Protein AF-0000000083946082 (afdb_homodimer)

Nearest PDB structures (foldseek):
  8i21-assembly1_A  TM=4.839E-01  e=3.771E+00  Saccharomyces cerevisiae S288C
  8ts7-assembly1_B  TM=2.562E-01  e=1.781E+00  Homo sapiens
  8i4v-assembly1_B  TM=2.650E-01  e=7.535E+00  Saccharomyces cerevisiae S288C
  8i21-assembly1_A  TM=4.880E-01  e=6.441E+00  Saccharomyces cerevisiae S288C
  8i4v-assembly1_B  TM=2.650E-01  e=5.421E+00  Saccharomyces cerevisiae S288C

Organism: NCBI:txid28139

Solvent-accessible surface area (backbone atoms only — not comparable to full-atom values): 18032 Å² total; per-residue (Å²): 142,77,83,80,74,70,71,76,65,64,68,68,63,64,69,67,65,68,72,66,70,74,72,64,76,69,68,71,59,78,70,74,53,82,57,54,87,63,47,60,54,50,49,52,49,53,50,46,53,56,50,50,49,68,70,55,64,62,49,75,73,44,44,68,61,42,50,65,54,48,53,52,49,51,50,54,52,48,53,51,48,50,53,47,51,53,54,46,49,41,23,72,70,56,67,28,46,73,64,51,56,54,49,54,53,48,47,52,51,50,50,48,48,52,51,54,56,46,50,59,55,36,49,74,69,32,60,50,27,53,35,51,32,48,59,53,49,51,52,50,49,52,53,49,51,51,31,50,55,60,71,66,49,81,77,125,137,82,76,74,74,70,68,73,68,64,65,68,63,64,67,68,65,66,74,66,71,70,73,66,75,70,68,70,56,79,71,74,54,81,58,55,90,62,48,60,55,52,50,52,48,53,51,46,54,54,50,49,48,66,73,55,63,62,50,76,74,44,44,69,62,42,50,64,54,47,52,52,49,50,51,54,52,48,55,52,48,52,52,46,51,53,55,46,50,42,24,73,70,55,70,29,45,74,64,51,57,54,46,56,52,47,47,52,49,50,52,49,49,54,51,56,57,45,51,59,57,36,50,74,70,32,60,49,27,52,35,51,32,49,60,51,48,51,52,50,48,53,52,48,51,51,33,50,56,59,70,65,48,82,79,125

Foldseek 3Di:
DPDPPPPPVPPVPPPPPPPPPPVVVCPVPVPPPPPPPPPVVVVLVVLLVVLLCVQQVDDPQLVVLPPVLVVVLVVLVVVLVVLVVVLVVCVVVVNDDPVSVVSVVVSVVSVVVSLVVSLVVLVVRDPNVSSVSSVVSVVVSVVVVVVVSVVPPDPD/DPPPPPPPVVPVPPPVPPPPPPVVVCPVDVPPPPPPPPVVVVVLVVVLVVLLCVQQVDDPQLVVLPPVLVVVLVVLVVVLVVLVVVLVVCVVVVNDDPVSVVSVVVSVVSVVVSLVVSLVVLVVRDPNVSSVSSVVSVVVSVVVVVVVSVVPPDPD

Secondary structure (DSSP, 8-state):
--TTSSGGGSSTTGGGGG---------------SS-HHHHHHHHHHHHHHHHHHHH---HHHHHHHHHHHHHHHHHHHHHHHHHHHHHHHHHTT---HHHHHHHHHHHHHHHHHHHHHHHHHHTTS-HHHHHHHHHHHHHHHHHHHHHHHHSS---/--GGGGSTTTTGGGGGGS---------------SS-HHHHHHHHHHHHHHHHHHHH---HHHHHHHHHHHHHHHHHHHHHHHHHHHHHHHHHTT---HHHHHHHHHHHHHHHHHHHHHHHHHHHHS-HHHHHHHHHHHHHHHHHHHHHHHHSS---

Radius of gyration: 25.65 Å; Cα contacts (8 Å, |Δi|>4): 164; chains: 2; bounding box: 45×106×78 Å

pLDDT: mean 77.52, std 27.66, range [23.77, 98.88]

Structure (mmCIF, N/CA/C/O backbone):
data_AF-0000000083946082-model_v1
#
loop_
_entity.id
_entity.type
_entity.pdbx_description
1 polymer 'P pilus assembly/Cpx signaling pathway, periplasmic inhibitor/zinc-resistance associated protein'
#
loop_
_atom_site.group_PDB
_atom_site.id
_atom_site.type_symbol
_atom_site.label_atom_id
_atom_site.label_alt_id
_atom_site.label_comp_id
_atom_site.label_asym_id
_atom_site.label_entity_id
_atom_site.label_seq_id
_atom_site.pdbx_PDB_ins_code
_atom_site.Cartn_x
_atom_site.Cartn_y
_atom_site.Cartn_z
_atom_site.occupancy
_atom_site.B_iso_or_equiv
_atom_site.auth_seq_id
_atom_site.auth_comp_id
_atom_site.auth_asym_id
_atom_site.auth_atom_id
_atom_site.pdbx_PDB_model_num
ATOM 1 N N . MET A 1 1 ? 2.234 -37.438 -59 1 23.77 1 MET A N 1
ATOM 2 C CA . MET A 1 1 ? 1.541 -37.5 -57.719 1 23.77 1 MET A CA 1
ATOM 3 C C . MET A 1 1 ? 2.135 -36.5 -56.719 1 23.77 1 MET A C 1
ATOM 5 O O . MET A 1 1 ? 1.451 -36.031 -55.812 1 23.77 1 MET A O 1
ATOM 9 N N . LYS A 1 2 ? 3.717 -36.562 -56.625 1 27.44 2 LYS A N 1
ATOM 10 C CA . LYS A 1 2 ? 4.559 -36.219 -55.469 1 27.44 2 LYS A CA 1
ATOM 11 C C . LYS A 1 2 ? 4.742 -34.719 -55.375 1 27.44 2 LYS A C 1
ATOM 13 O O . LYS A 1 2 ? 5.203 -34.188 -54.344 1 27.44 2 LYS A O 1
ATOM 18 N N . ARG A 1 3 ? 5.027 -34 -56.406 1 31.72 3 ARG A N 1
ATOM 19 C CA . ARG A 1 3 ? 5.945 -32.844 -56.406 1 31.72 3 ARG A CA 1
ATOM 20 C C . ARG A 1 3 ? 5.254 -31.594 -55.938 1 31.72 3 ARG A C 1
ATOM 22 O O . ARG A 1 3 ? 5.816 -30.5 -56.031 1 31.72 3 ARG A O 1
ATOM 29 N N . HIS A 1 4 ? 3.893 -31.516 -55.781 1 30.84 4 HIS A N 1
ATOM 30 C CA . HIS A 1 4 ? 3.088 -30.328 -55.531 1 30.84 4 HIS A CA 1
ATOM 31 C C . HIS A 1 4 ? 3.295 -29.781 -54.125 1 30.84 4 HIS A C 1
ATOM 33 O O . HIS A 1 4 ? 2.787 -28.703 -53.812 1 30.84 4 HIS A O 1
ATOM 39 N N . ILE A 1 5 ? 3.527 -30.656 -53.094 1 34.06 5 ILE A N 1
ATOM 40 C CA . ILE A 1 5 ? 3.191 -30.344 -51.719 1 34.06 5 ILE A CA 1
ATOM 41 C C . ILE A 1 5 ? 4.301 -29.484 -51.094 1 34.06 5 ILE A C 1
ATOM 43 O O . ILE A 1 5 ? 4.238 -29.141 -49.938 1 34.06 5 ILE A O 1
ATOM 47 N N . ARG A 1 6 ? 5.625 -29.391 -51.688 1 30.53 6 ARG A N 1
ATOM 48 C CA . ARG A 1 6 ? 6.797 -28.922 -50.969 1 30.53 6 ARG A CA 1
ATOM 49 C C . ARG A 1 6 ? 6.723 -27.406 -50.719 1 30.53 6 ARG A C 1
ATOM 51 O O . ARG A 1 6 ? 7.473 -26.875 -49.906 1 30.53 6 ARG A O 1
ATOM 58 N N . ARG A 1 7 ? 6.215 -26.609 -51.781 1 30.66 7 ARG A N 1
ATOM 59 C CA . ARG A 1 7 ? 6.609 -25.219 -51.812 1 30.66 7 ARG A CA 1
ATOM 60 C C . ARG A 1 7 ? 5.969 -24.422 -50.688 1 30.66 7 ARG A C 1
ATOM 62 O O . ARG A 1 7 ? 6.48 -23.375 -50.281 1 30.66 7 ARG A O 1
ATOM 69 N N . SER A 1 8 ? 4.664 -24.672 -50.281 1 32.56 8 SER A N 1
ATOM 70 C CA . SER A 1 8 ? 3.898 -23.719 -49.5 1 32.56 8 SER A CA 1
ATOM 71 C C . SER A 1 8 ? 4.375 -23.703 -48.031 1 32.56 8 SER A C 1
ATOM 73 O O . SER A 1 8 ? 3.852 -22.953 -47.219 1 32.56 8 SER A O 1
ATOM 75 N N . LEU A 1 9 ? 5.148 -24.797 -47.625 1 30.89 9 LEU A N 1
ATOM 76 C CA . LEU A 1 9 ? 5.422 -24.875 -46.188 1 30.89 9 LEU A CA 1
ATOM 77 C C . LEU A 1 9 ? 6.469 -23.859 -45.781 1 30.89 9 LEU A C 1
ATOM 79 O O . LEU A 1 9 ? 6.691 -23.641 -44.562 1 30.89 9 LEU A O 1
ATOM 83 N N . ARG A 1 10 ? 7.359 -23.344 -46.75 1 30.67 10 ARG A N 1
ATOM 84 C CA . ARG A 1 10 ? 8.5 -22.531 -46.375 1 30.67 10 ARG A CA 1
ATOM 85 C C . ARG A 1 10 ? 8.047 -21.188 -45.781 1 30.67 10 ARG A C 1
ATOM 87 O O . ARG A 1 10 ? 8.82 -20.5 -45.125 1 30.67 10 ARG A O 1
ATOM 94 N N . ILE A 1 11 ? 6.949 -20.625 -46.312 1 32.88 11 ILE A N 1
ATOM 95 C CA . ILE A 1 11 ? 6.684 -19.203 -46.062 1 32.88 11 ILE A CA 1
ATOM 96 C C . ILE A 1 11 ? 6.293 -19.031 -44.594 1 32.88 11 ILE A C 1
ATOM 98 O O . ILE A 1 11 ? 6.441 -17.938 -44.031 1 32.88 11 ILE A O 1
ATOM 102 N N . ILE A 1 12 ? 5.598 -20.047 -44 1 33.59 12 ILE A N 1
ATOM 103 C CA . ILE A 1 12 ? 4.977 -19.703 -42.719 1 33.59 12 ILE A CA 1
ATOM 104 C C . ILE A 1 12 ? 6.047 -19.594 -41.625 1 33.59 12 ILE A C 1
ATOM 106 O O . ILE A 1 12 ? 5.797 -19.031 -40.562 1 33.59 12 ILE A O 1
ATOM 110 N N . LEU A 1 13 ? 7.184 -20.188 -41.906 1 33.12 13 LEU A N 1
ATOM 111 C CA . LEU A 1 13 ? 8.055 -20.281 -40.719 1 33.12 13 LEU A CA 1
ATOM 112 C C . LEU A 1 13 ? 8.641 -18.906 -40.406 1 33.12 13 LEU A C 1
ATOM 114 O O . LEU A 1 13 ? 9.109 -18.688 -39.281 1 33.12 13 LEU A O 1
ATOM 118 N N . PHE A 1 14 ? 8.82 -18.062 -41.406 1 33 14 PHE A N 1
ATOM 119 C CA . PHE A 1 14 ? 9.703 -16.938 -41.125 1 33 14 PHE A CA 1
ATOM 120 C C . PHE A 1 14 ? 9.078 -16.031 -40.062 1 33 14 PHE A C 1
ATOM 122 O O . PHE A 1 14 ? 9.789 -15.266 -39.406 1 33 14 PHE A O 1
ATOM 129 N N . ALA A 1 15 ? 7.75 -15.898 -40.156 1 31.73 15 ALA A N 1
ATOM 130 C CA . ALA A 1 15 ? 7.27 -14.695 -39.469 1 31.73 15 ALA A CA 1
ATOM 131 C C . ALA A 1 15 ? 7.398 -14.836 -37.938 1 31.73 15 ALA A C 1
ATOM 133 O O . ALA A 1 15 ? 7.109 -13.891 -37.219 1 31.73 15 ALA A O 1
ATOM 134 N N . ALA A 1 16 ? 7.535 -16.016 -37.531 1 32.38 16 ALA A N 1
ATOM 135 C CA . ALA A 1 16 ? 7.336 -16.094 -36.062 1 32.38 16 ALA A CA 1
ATOM 136 C C . ALA A 1 16 ? 8.5 -15.445 -35.344 1 32.38 16 ALA A C 1
ATOM 138 O O . ALA A 1 16 ? 8.516 -15.422 -34.094 1 32.38 16 ALA A O 1
ATOM 139 N N . GLY A 1 17 ? 9.578 -15.266 -36 1 31.61 17 GLY A N 1
ATOM 140 C CA . GLY A 1 17 ? 10.727 -14.922 -35.188 1 31.61 17 GLY A CA 1
ATOM 141 C C . GLY A 1 17 ? 10.547 -13.633 -34.438 1 31.61 17 GLY A C 1
ATOM 142 O O . GLY A 1 17 ? 11.234 -13.398 -33.438 1 31.61 17 GLY A O 1
ATOM 143 N N . LEU A 1 18 ? 9.891 -12.672 -35.031 1 32.78 18 LEU A N 1
ATOM 144 C CA . LEU A 1 18 ? 10.258 -11.344 -34.562 1 32.78 18 LEU A CA 1
ATOM 145 C C . LEU A 1 18 ? 9.734 -11.102 -33.156 1 32.78 18 LEU A C 1
ATOM 147 O O . LEU A 1 18 ? 10.047 -10.086 -32.531 1 32.78 18 LEU A O 1
ATOM 151 N N . LEU A 1 19 ? 8.633 -11.688 -32.844 1 31.22 19 LEU A N 1
ATOM 152 C CA . LEU A 1 19 ? 7.992 -10.961 -31.75 1 31.22 19 LEU A CA 1
ATOM 153 C C . LEU A 1 19 ? 8.703 -11.242 -30.422 1 31.22 19 LEU A C 1
ATOM 155 O O . LEU A 1 19 ? 8.156 -11.93 -29.562 1 31.22 19 LEU A O 1
ATOM 159 N N . SER A 1 20 ? 9.852 -11.781 -30.438 1 30.98 20 SER A N 1
ATOM 160 C CA . SER A 1 20 ? 10.328 -11.914 -29.062 1 30.98 20 SER A CA 1
ATOM 161 C C . SER A 1 20 ? 10.422 -10.555 -28.375 1 30.98 20 SER A C 1
ATOM 163 O O . SER A 1 20 ? 11.422 -9.852 -28.516 1 30.98 20 SER A O 1
ATOM 165 N N . ILE A 1 21 ? 9.383 -9.742 -28.438 1 31.62 21 ILE A N 1
ATOM 166 C CA . ILE A 1 21 ? 9.461 -8.578 -27.562 1 31.62 21 ILE A CA 1
ATOM 167 C C . ILE A 1 21 ? 9.812 -9.016 -26.141 1 31.62 21 ILE A C 1
ATOM 169 O O . ILE A 1 21 ? 9.078 -9.789 -25.531 1 31.62 21 ILE A O 1
ATOM 173 N N . SER A 1 22 ? 11.148 -9.172 -25.891 1 28 22 SER A N 1
ATOM 174 C CA . SER A 1 22 ? 11.703 -9.211 -24.531 1 28 22 SER A CA 1
ATOM 175 C C . SER A 1 22 ? 10.977 -8.234 -23.609 1 28 22 SER A C 1
ATOM 177 O O . SER A 1 22 ? 11.078 -7.02 -23.797 1 28 22 SER A O 1
ATOM 179 N N . LEU A 1 23 ? 9.742 -8.508 -23.328 1 29.56 23 LEU A N 1
ATOM 180 C CA . LEU A 1 23 ? 9.211 -7.859 -22.141 1 29.56 23 LEU A CA 1
ATOM 181 C C . LEU A 1 23 ? 10.25 -7.832 -21.031 1 29.56 23 LEU A C 1
ATOM 183 O O . LEU A 1 23 ? 10.422 -8.82 -20.312 1 29.56 23 LEU A O 1
ATOM 187 N N . THR A 1 24 ? 11.555 -7.598 -21.391 1 29.17 24 THR A N 1
ATOM 188 C CA . THR A 1 24 ? 12.391 -7.266 -20.234 1 29.17 24 THR A CA 1
ATOM 189 C C . THR A 1 24 ? 11.641 -6.355 -19.266 1 29.17 24 THR A C 1
ATOM 191 O O . THR A 1 24 ? 11.016 -5.379 -19.688 1 29.17 24 THR A O 1
ATOM 194 N N . GLY A 1 25 ? 11.008 -6.961 -18.344 1 29.3 25 GLY A N 1
ATOM 195 C CA . GLY A 1 25 ? 10.453 -6.371 -17.141 1 29.3 25 GLY A CA 1
ATOM 196 C C . GLY A 1 25 ? 11.227 -5.156 -16.656 1 29.3 25 GLY A C 1
ATOM 197 O O . GLY A 1 25 ? 12.336 -5.289 -16.141 1 29.3 25 GLY A O 1
ATOM 198 N N . ALA A 1 26 ? 11.25 -4.066 -17.453 1 30.28 26 ALA A N 1
ATOM 199 C CA . ALA A 1 26 ? 11.688 -2.793 -16.875 1 30.28 26 ALA A CA 1
ATOM 200 C C . ALA A 1 26 ? 11.062 -2.572 -15.5 1 30.28 26 ALA A C 1
ATOM 202 O O . ALA A 1 26 ? 9.883 -2.232 -15.391 1 30.28 26 ALA A O 1
ATOM 203 N N . PHE A 1 27 ? 11.094 -3.482 -14.656 1 30.97 27 PHE A N 1
ATOM 204 C CA . PHE A 1 27 ? 11 -2.92 -13.32 1 30.97 27 PHE A CA 1
ATOM 205 C C . PHE A 1 27 ? 11.766 -1.603 -13.227 1 30.97 27 PHE A C 1
ATOM 207 O O . PHE A 1 27 ? 12.984 -1.576 -13.367 1 30.97 27 PHE A O 1
ATOM 214 N N . ALA A 1 28 ? 11.273 -0.636 -13.812 1 32.34 28 ALA A N 1
ATOM 215 C CA . ALA A 1 28 ? 11.852 0.699 -13.695 1 32.34 28 ALA A CA 1
ATOM 216 C C . ALA A 1 28 ? 12.453 0.912 -12.305 1 32.34 28 ALA A C 1
ATOM 218 O O . ALA A 1 28 ? 11.727 1.004 -11.312 1 32.34 28 ALA A O 1
ATOM 219 N N . SER A 1 29 ? 13.539 0.294 -11.953 1 31.19 29 SER A N 1
ATOM 220 C CA . SER A 1 29 ? 14.336 0.893 -10.883 1 31.19 29 SER A CA 1
ATOM 221 C C . SER A 1 29 ? 14.258 2.416 -10.922 1 31.19 29 SER A C 1
ATOM 223 O O . SER A 1 29 ? 14.086 3.004 -11.992 1 31.19 29 SER A O 1
ATOM 225 N N . VAL A 1 30 ? 13.672 3.041 -10.023 1 31.45 30 VAL A N 1
ATOM 226 C CA . VAL A 1 30 ? 13.992 4.461 -9.93 1 31.45 30 VAL A CA 1
ATOM 227 C C . VAL A 1 30 ? 15.352 4.723 -10.578 1 31.45 30 VAL A C 1
ATOM 229 O O . VAL A 1 30 ? 16.375 4.164 -10.164 1 31.45 30 VAL A O 1
ATOM 232 N N . PRO A 1 31 ? 15.312 4.785 -11.906 1 31.91 31 PRO A N 1
ATOM 233 C CA . PRO A 1 31 ? 16.641 5.094 -12.43 1 31.91 31 PRO A CA 1
ATOM 234 C C . PRO A 1 31 ? 17.438 6.02 -11.508 1 31.91 31 PRO A C 1
ATOM 236 O O . PRO A 1 31 ? 16.891 6.992 -10.984 1 31.91 31 PRO A O 1
ATOM 239 N N . ASP A 1 32 ? 18.359 5.5 -10.773 1 32.38 32 ASP A N 1
ATOM 240 C CA . ASP A 1 32 ? 19.422 6.395 -10.312 1 32.38 32 ASP A CA 1
ATOM 241 C C . ASP A 1 32 ? 19.969 7.242 -11.469 1 32.38 32 ASP A C 1
ATOM 243 O O . ASP A 1 32 ? 20.75 6.766 -12.281 1 32.38 32 ASP A O 1
ATOM 247 N N . GLY A 1 33 ? 19.109 7.82 -12.305 1 33.81 33 GLY A N 1
ATOM 248 C CA . GLY A 1 33 ? 19.844 8.719 -13.18 1 33.81 33 GLY A CA 1
ATOM 249 C C . GLY A 1 33 ? 21.141 9.219 -12.57 1 33.81 33 GLY A C 1
ATOM 250 O O . GLY A 1 33 ? 21.328 9.148 -11.352 1 33.81 33 GLY A O 1
ATOM 251 N N . PRO A 1 34 ? 22.203 9.266 -13.391 1 34.44 34 PRO A N 1
ATOM 252 C CA . PRO A 1 34 ? 23.516 9.703 -12.914 1 34.44 34 PRO A CA 1
ATOM 253 C C . PRO A 1 34 ? 23.438 10.922 -12 1 34.44 34 PRO A C 1
ATOM 255 O O . PRO A 1 34 ? 24.438 11.617 -11.805 1 34.44 34 PRO A O 1
ATOM 258 N N . GLU A 1 35 ? 22.203 11.586 -11.883 1 39.03 35 GLU A N 1
ATOM 259 C CA . GLU A 1 35 ? 22.562 12.641 -10.945 1 39.03 35 GLU A CA 1
ATOM 260 C C . GLU A 1 35 ? 23.188 12.062 -9.672 1 39.03 35 GLU A C 1
ATOM 262 O O . GLU A 1 35 ? 22.859 10.938 -9.281 1 39.03 35 GLU A O 1
ATOM 267 N N . GLY A 1 36 ? 24.312 12.367 -9.195 1 38.25 36 GLY A N 1
ATOM 268 C CA . GLY A 1 36 ? 25.016 11.875 -8.023 1 38.25 36 GLY A CA 1
ATOM 269 C C . GLY A 1 36 ? 24.094 11.336 -6.949 1 38.25 36 GLY A C 1
ATOM 270 O O . GLY A 1 36 ? 22.891 11.602 -6.969 1 38.25 36 GLY A O 1
ATOM 271 N N . PRO A 1 37 ? 24.391 10.195 -6.301 1 45.94 37 PRO A N 1
ATOM 272 C CA . PRO A 1 37 ? 23.656 9.57 -5.207 1 45.94 37 PRO A CA 1
ATOM 273 C C . PRO A 1 37 ? 22.812 10.57 -4.414 1 45.94 37 PRO A C 1
ATOM 275 O O . PRO A 1 37 ? 21.75 10.227 -3.902 1 45.94 37 PRO A O 1
ATOM 278 N N . HIS A 1 38 ? 23.359 11.82 -4.246 1 50.47 38 HIS A N 1
ATOM 279 C CA . HIS A 1 38 ? 22.844 12.914 -3.434 1 50.47 38 HIS A CA 1
ATOM 280 C C . HIS A 1 38 ? 21.719 13.648 -4.141 1 50.47 38 HIS A C 1
ATOM 282 O O . HIS A 1 38 ? 20.812 14.188 -3.49 1 50.47 38 HIS A O 1
ATOM 288 N N . GLY A 1 39 ? 21.609 13.578 -5.449 1 54.28 39 GLY A N 1
ATOM 289 C CA . GLY A 1 39 ? 20.734 14.453 -6.195 1 54.28 39 GLY A CA 1
ATOM 290 C C . GLY A 1 39 ? 19.281 14.008 -6.164 1 54.28 39 GLY A C 1
ATOM 291 O O . GLY A 1 39 ? 18.391 14.797 -5.852 1 54.28 39 GLY A O 1
ATOM 292 N N . HIS A 1 40 ? 19.031 12.711 -6.27 1 65.25 40 HIS A N 1
ATOM 293 C CA . HIS A 1 40 ? 17.672 12.188 -6.297 1 65.25 40 HIS A CA 1
ATOM 294 C C . HIS A 1 40 ? 17.031 12.234 -4.91 1 65.25 40 HIS A C 1
ATOM 296 O O . HIS A 1 40 ? 15.852 12.578 -4.773 1 65.25 40 HIS A O 1
ATOM 302 N N . GLY A 1 41 ? 17.906 12.016 -3.977 1 72.69 41 GLY A N 1
ATOM 303 C CA . GLY A 1 41 ? 17.422 12.086 -2.605 1 72.69 41 GLY A CA 1
ATOM 304 C C . GLY A 1 41 ? 17.031 13.484 -2.174 1 72.69 41 GLY A C 1
ATOM 305 O O . GLY A 1 41 ? 16 13.672 -1.518 1 72.69 41 GLY A O 1
ATOM 306 N N . ASP A 1 42 ? 17.891 14.398 -2.623 1 76.06 42 ASP A N 1
ATOM 307 C CA . ASP A 1 42 ? 17.594 15.789 -2.285 1 76.06 42 ASP A CA 1
ATOM 308 C C . ASP A 1 42 ? 16.328 16.281 -2.977 1 76.06 42 ASP A C 1
ATOM 310 O O . ASP A 1 42 ? 15.539 17.031 -2.391 1 76.06 42 ASP A O 1
ATOM 314 N N . GLU A 1 43 ? 16.125 15.805 -4.184 1 84.06 43 GLU A N 1
ATOM 315 C CA . GLU A 1 43 ? 14.914 16.188 -4.918 1 84.06 43 GLU A CA 1
ATOM 316 C C . GLU A 1 43 ? 13.664 15.617 -4.254 1 84.06 43 GLU A C 1
ATOM 318 O O . GLU A 1 43 ? 12.664 16.328 -4.094 1 84.06 43 GLU A O 1
ATOM 323 N N . ILE A 1 44 ? 13.703 14.359 -3.857 1 87.62 44 ILE A N 1
ATOM 324 C CA . ILE A 1 44 ? 12.562 13.719 -3.207 1 87.62 44 ILE A CA 1
ATOM 325 C C . ILE A 1 44 ? 12.242 14.438 -1.899 1 87.62 44 ILE A C 1
ATOM 327 O O . ILE A 1 44 ? 11.078 14.672 -1.58 1 87.62 44 ILE A O 1
ATOM 331 N N . ARG A 1 45 ? 13.312 14.82 -1.239 1 86.25 45 ARG A N 1
ATOM 332 C CA . ARG A 1 45 ? 13.117 15.523 0.025 1 86.25 45 ARG A CA 1
ATOM 333 C C . ARG A 1 45 ? 12.43 16.859 -0.197 1 86.25 45 ARG A C 1
ATOM 335 O O . ARG A 1 45 ? 11.523 17.234 0.554 1 86.25 45 ARG A O 1
ATOM 342 N N . ASN A 1 46 ? 12.898 17.625 -1.173 1 89.12 46 ASN A N 1
ATOM 343 C CA . ASN A 1 46 ? 12.281 18.906 -1.477 1 89.12 46 ASN A CA 1
ATOM 344 C C . ASN A 1 46 ? 10.82 18.75 -1.888 1 89.12 46 ASN A C 1
ATOM 346 O O . ASN A 1 46 ? 9.969 19.547 -1.483 1 89.12 46 ASN A O 1
ATOM 350 N N . MET A 1 47 ? 10.492 17.766 -2.688 1 90.5 47 MET A N 1
ATOM 351 C CA . MET A 1 47 ? 9.117 17.484 -3.088 1 90.5 47 MET A CA 1
ATOM 352 C C . MET A 1 47 ? 8.258 17.141 -1.875 1 90.5 47 MET A C 1
ATOM 354 O O . MET A 1 47 ? 7.109 17.578 -1.781 1 90.5 47 MET A O 1
ATOM 358 N N . LYS A 1 48 ? 8.906 16.375 -1.035 1 90.62 48 LYS A N 1
ATOM 359 C CA . LYS A 1 48 ? 8.195 15.969 0.177 1 90.62 48 LYS A CA 1
ATOM 360 C C . LYS A 1 48 ? 7.801 17.188 1.015 1 90.62 48 LYS A C 1
ATOM 362 O O . LYS A 1 48 ? 6.648 17.297 1.436 1 90.62 48 LYS A O 1
ATOM 367 N N . ILE A 1 49 ? 8.766 18.125 1.273 1 88 49 ILE A N 1
ATOM 368 C CA . ILE A 1 49 ? 8.523 19.312 2.072 1 88 49 ILE A CA 1
ATOM 369 C C . ILE A 1 49 ? 7.395 20.125 1.447 1 88 49 ILE A C 1
ATOM 371 O O . ILE A 1 49 ? 6.473 20.562 2.143 1 88 49 ILE A O 1
ATOM 375 N N . ALA A 1 50 ? 7.473 20.359 0.171 1 89.38 50 ALA A N 1
ATOM 376 C CA . ALA A 1 50 ? 6.43 21.109 -0.531 1 89.38 50 ALA A CA 1
ATOM 377 C C . ALA A 1 50 ? 5.078 20.422 -0.401 1 89.38 50 ALA A C 1
ATOM 379 O O . ALA A 1 50 ? 4.062 21.062 -0.132 1 89.38 50 ALA A O 1
ATOM 380 N N . PHE A 1 51 ? 5.105 19.125 -0.561 1 91.12 51 PHE A N 1
ATOM 381 C CA . PHE A 1 51 ? 3.887 18.328 -0.536 1 91.12 51 PHE A CA 1
ATOM 382 C C . PHE A 1 51 ? 3.213 18.406 0.828 1 91.12 51 PHE A C 1
ATOM 384 O O . PHE A 1 51 ? 2.016 18.688 0.918 1 91.12 51 PHE A O 1
ATOM 391 N N . PHE A 1 52 ? 3.949 18.25 1.889 1 92.19 52 PHE A N 1
ATOM 392 C CA . PHE A 1 52 ? 3.381 18.203 3.23 1 92.19 52 PHE A CA 1
ATOM 393 C C . PHE A 1 52 ? 3.035 19.609 3.721 1 92.19 52 PHE A C 1
ATOM 395 O O . PHE A 1 52 ? 2.068 19.781 4.461 1 92.19 52 PHE A O 1
ATOM 402 N N . THR A 1 53 ? 3.822 20.594 3.336 1 88.88 53 THR A N 1
ATOM 403 C CA . THR A 1 53 ? 3.486 21.984 3.654 1 88.88 53 THR A CA 1
ATOM 404 C C . THR A 1 53 ? 2.131 22.359 3.064 1 88.88 53 THR A C 1
ATOM 406 O O . THR A 1 53 ? 1.295 22.953 3.744 1 88.88 53 THR A O 1
ATOM 409 N N . ASP A 1 54 ? 1.912 21.906 1.874 1 90.44 54 ASP A N 1
ATOM 410 C CA . ASP A 1 54 ? 0.646 22.203 1.207 1 90.44 54 ASP A CA 1
ATOM 411 C C . ASP A 1 54 ? -0.498 21.406 1.836 1 90.44 54 ASP A C 1
ATOM 413 O O . ASP A 1 54 ? -1.593 21.938 2.033 1 90.44 54 ASP A O 1
ATOM 417 N N . ALA A 1 55 ? -0.215 20.219 2.176 1 92.38 55 ALA A N 1
ATOM 418 C CA . ALA A 1 55 ? -1.269 19.312 2.619 1 92.38 55 ALA A CA 1
ATOM 419 C C . ALA A 1 55 ? -1.695 19.625 4.051 1 92.38 55 ALA A C 1
ATOM 421 O O . ALA A 1 55 ? -2.871 19.5 4.398 1 92.38 55 ALA A O 1
ATOM 422 N N . LEU A 1 56 ? -0.8 20.031 4.867 1 94.75 56 LEU A N 1
ATOM 423 C CA . LEU A 1 56 ? -1.082 20.094 6.297 1 94.75 56 LEU A CA 1
ATOM 424 C C . LEU A 1 56 ? -1.342 21.531 6.738 1 94.75 56 LEU A C 1
ATOM 426 O O . LEU A 1 56 ? -1.955 21.766 7.785 1 94.75 56 LEU A O 1
ATOM 430 N N . GLN A 1 57 ? -0.852 22.5 5.949 1 92.25 57 GLN A N 1
ATOM 431 C CA . GLN A 1 57 ? -1.019 23.906 6.297 1 92.25 57 GLN A CA 1
ATOM 432 C C . GLN A 1 57 ? -0.601 24.156 7.742 1 92.25 57 GLN A C 1
ATOM 434 O O . GLN A 1 57 ? -1.378 24.703 8.531 1 92.25 57 GLN A O 1
ATOM 439 N N . LEU A 1 58 ? 0.583 23.859 8.039 1 93.38 58 LEU A N 1
ATOM 440 C CA . LEU A 1 58 ? 1.115 24 9.391 1 93.38 58 LEU A CA 1
ATOM 441 C C . LEU A 1 58 ? 1.473 25.453 9.688 1 93.38 58 LEU A C 1
ATOM 443 O O . LEU A 1 58 ? 1.956 26.172 8.812 1 93.38 58 LEU A O 1
ATOM 447 N N . THR A 1 59 ? 1.219 25.828 10.953 1 92.19 59 THR A N 1
ATOM 448 C CA . THR A 1 59 ? 1.766 27.109 11.414 1 92.19 59 THR A CA 1
ATOM 449 C C . THR A 1 59 ? 3.279 27.016 11.586 1 92.19 59 THR A C 1
ATOM 451 O O . THR A 1 59 ? 3.836 25.906 11.648 1 92.19 59 THR A O 1
ATOM 454 N N . PRO A 1 60 ? 3.951 28.141 11.594 1 92.38 60 PRO A N 1
ATOM 455 C CA . PRO A 1 60 ? 5.395 28.109 11.836 1 92.38 60 PRO A CA 1
ATOM 456 C C . PRO A 1 60 ? 5.766 27.344 13.102 1 92.38 60 PRO A C 1
ATOM 458 O O . PRO A 1 60 ? 6.746 26.594 13.109 1 92.38 60 PRO A O 1
ATOM 461 N N . GLU A 1 61 ? 4.98 27.516 14.172 1 94.19 61 GLU A N 1
ATOM 462 C CA . GLU A 1 61 ? 5.234 26.812 15.43 1 94.19 61 GLU A CA 1
ATOM 463 C C . GLU A 1 61 ? 5.055 25.312 15.266 1 94.19 61 GLU A C 1
ATOM 465 O O . GLU A 1 61 ? 5.855 24.531 15.781 1 94.19 61 GLU A O 1
ATOM 470 N N . GLN A 1 62 ? 3.994 24.891 14.602 1 93.81 62 GLN A N 1
ATOM 471 C CA . GLN A 1 62 ? 3.74 23.484 14.32 1 93.81 62 GLN A CA 1
ATOM 472 C C . GLN A 1 62 ? 4.844 22.891 13.445 1 93.81 62 GLN A C 1
ATOM 474 O O . GLN A 1 62 ? 5.293 21.766 13.688 1 93.81 62 GLN A O 1
ATOM 479 N N . SER A 1 63 ? 5.305 23.625 12.461 1 92.88 63 SER A N 1
ATOM 480 C CA . SER A 1 63 ? 6.316 23.156 11.516 1 92.88 63 SER A CA 1
ATOM 481 C C . SER A 1 63 ? 7.621 22.812 12.227 1 92.88 63 SER A C 1
ATOM 483 O O . SER A 1 63 ? 8.266 21.812 11.898 1 92.88 63 SER A O 1
ATOM 485 N N . GLU A 1 64 ? 7.988 23.609 13.094 1 94.62 64 GLU A N 1
ATOM 486 C CA . GLU A 1 64 ? 9.234 23.406 13.82 1 94.62 64 GLU A CA 1
ATOM 487 C C . GLU A 1 64 ? 9.219 22.078 14.578 1 94.62 64 GLU A C 1
ATOM 489 O O . GLU A 1 64 ? 10.234 21.391 14.656 1 94.62 64 GLU A O 1
ATOM 494 N N . LYS A 1 65 ? 8.094 21.703 15.102 1 96.5 65 LYS A N 1
ATOM 495 C CA . LYS A 1 65 ? 7.965 20.469 15.875 1 96.5 65 LYS A CA 1
ATOM 496 C C . LYS A 1 65 ? 7.699 19.281 14.961 1 96.5 65 LYS A C 1
ATOM 498 O O . LYS A 1 65 ? 8.039 18.141 15.305 1 96.5 65 LYS A O 1
ATOM 503 N N . PHE A 1 66 ? 7.082 19.562 13.875 1 97.25 66 PHE A N 1
ATOM 504 C CA . PHE A 1 66 ? 6.57 18.531 12.984 1 97.25 66 PHE A CA 1
ATOM 505 C C . PHE A 1 66 ? 7.707 17.828 12.25 1 97.25 66 PHE A C 1
ATOM 507 O O . PHE A 1 66 ? 7.746 16.594 12.18 1 97.25 66 PHE A O 1
ATOM 514 N N . TRP A 1 67 ? 8.688 18.516 11.773 1 94.88 67 TRP A N 1
ATOM 515 C CA . TRP A 1 67 ? 9.625 17.984 10.789 1 94.88 67 TRP A CA 1
ATOM 516 C C . TRP A 1 67 ? 10.555 16.953 11.438 1 94.88 67 TRP A C 1
ATOM 518 O O . TRP A 1 67 ? 10.82 15.898 10.852 1 94.88 67 TRP A O 1
ATOM 528 N N . PRO A 1 68 ? 11 17.141 12.664 1 96.81 68 PRO A N 1
ATOM 529 C CA . PRO A 1 68 ? 11.789 16.078 13.289 1 96.81 68 PRO A CA 1
ATOM 530 C C . PRO A 1 68 ? 11.008 14.773 13.461 1 96.81 68 PRO A C 1
ATOM 532 O O . PRO A 1 68 ? 11.547 13.688 13.242 1 96.81 68 PRO A O 1
ATOM 535 N N . VAL A 1 69 ? 9.75 14.836 13.805 1 98.06 69 VAL A N 1
ATOM 536 C CA . VAL A 1 69 ? 8.906 13.664 13.984 1 98.06 69 VAL A CA 1
ATOM 537 C C . VAL A 1 69 ? 8.641 13.008 12.633 1 98.06 69 VAL A C 1
ATOM 539 O O . VAL A 1 69 ? 8.727 11.781 12.492 1 98.06 69 VAL A O 1
ATOM 542 N N . TYR A 1 70 ? 8.352 13.812 11.664 1 96.44 70 TYR A N 1
ATOM 543 C CA . TYR A 1 70 ? 8.078 13.258 10.344 1 96.44 70 TYR A CA 1
ATOM 544 C C . TYR A 1 70 ? 9.32 12.602 9.758 1 96.44 70 TYR A C 1
ATOM 546 O O . TYR A 1 70 ? 9.227 11.555 9.109 1 96.44 70 TYR A O 1
ATOM 554 N N . ASN A 1 71 ? 10.492 13.258 9.906 1 94.56 71 ASN A N 1
ATOM 555 C CA . ASN A 1 71 ? 11.719 12.656 9.406 1 94.56 71 ASN A CA 1
ATOM 556 C C . ASN A 1 71 ? 11.977 11.289 10.039 1 94.56 71 ASN A C 1
ATOM 558 O O . ASN A 1 71 ? 12.406 10.352 9.359 1 94.56 71 ASN A O 1
ATOM 562 N N . ALA A 1 72 ? 11.711 11.203 11.32 1 97.81 72 ALA A N 1
ATOM 563 C CA . ALA A 1 72 ? 11.836 9.906 11.992 1 97.81 72 ALA A CA 1
ATOM 564 C C . ALA A 1 72 ? 10.82 8.906 11.453 1 97.81 72 ALA A C 1
ATOM 566 O O . ALA A 1 72 ? 11.148 7.738 11.234 1 97.81 72 ALA A O 1
ATOM 567 N N . TYR A 1 73 ? 9.594 9.391 11.219 1 97.81 73 TYR A N 1
ATOM 568 C CA . TYR A 1 73 ? 8.539 8.57 10.633 1 97.81 73 TYR A CA 1
ATOM 569 C C . TYR A 1 73 ? 8.938 8.086 9.242 1 97.81 73 TYR A C 1
ATOM 571 O O . TYR A 1 73 ? 8.812 6.902 8.93 1 97.81 73 TYR A O 1
ATOM 579 N N . TRP A 1 74 ? 9.398 8.977 8.453 1 94.38 74 TRP A N 1
ATOM 580 C CA . TRP A 1 74 ? 9.828 8.672 7.094 1 94.38 74 TRP A CA 1
ATOM 581 C C . TRP A 1 74 ? 10.922 7.609 7.094 1 94.38 74 TRP A C 1
ATOM 583 O O . TRP A 1 74 ? 10.875 6.664 6.305 1 94.38 74 TRP A O 1
ATOM 593 N N . ASN A 1 75 ? 11.867 7.758 7.973 1 96.25 75 ASN A N 1
ATOM 594 C CA . ASN A 1 75 ? 12.961 6.793 8.062 1 96.25 75 ASN A CA 1
ATOM 595 C C . ASN A 1 75 ? 12.453 5.418 8.5 1 96.25 75 ASN A C 1
ATOM 597 O O . ASN A 1 75 ? 12.906 4.395 7.984 1 96.25 75 ASN A O 1
ATOM 601 N N . ALA A 1 76 ? 11.555 5.438 9.453 1 98.19 76 ALA A N 1
ATOM 602 C CA . ALA A 1 76 ? 10.977 4.172 9.898 1 98.19 76 ALA A CA 1
ATOM 603 C C . ALA A 1 76 ? 10.242 3.475 8.758 1 98.19 76 ALA A C 1
ATOM 605 O O . ALA A 1 76 ? 10.375 2.262 8.57 1 98.19 76 ALA A O 1
ATOM 606 N N . ARG A 1 77 ? 9.492 4.227 7.973 1 96.62 77 ARG A N 1
ATOM 607 C CA . ARG A 1 77 ? 8.766 3.68 6.824 1 96.62 77 ARG A CA 1
ATOM 608 C C . ARG A 1 77 ? 9.734 3.156 5.77 1 96.62 77 ARG A C 1
ATOM 610 O O . ARG A 1 77 ? 9.484 2.123 5.145 1 96.62 77 ARG A O 1
ATOM 617 N N . ARG A 1 78 ? 10.781 3.859 5.605 1 94.75 78 ARG A N 1
ATOM 618 C CA . ARG A 1 78 ? 11.789 3.443 4.633 1 94.75 78 ARG A CA 1
ATOM 619 C C . ARG A 1 78 ? 12.422 2.117 5.035 1 94.75 78 ARG A C 1
ATOM 621 O O . ARG A 1 78 ? 12.703 1.274 4.184 1 94.75 78 ARG A O 1
ATOM 628 N N . GLU A 1 79 ? 12.664 1.985 6.305 1 97.88 79 GLU A N 1
ATOM 629 C CA . GLU A 1 79 ? 13.242 0.732 6.781 1 97.88 79 GLU A CA 1
ATOM 630 C C . GLU A 1 79 ? 12.305 -0.442 6.52 1 97.88 79 GLU A C 1
ATOM 632 O O . GLU A 1 79 ? 12.742 -1.516 6.105 1 97.88 79 GLU A O 1
ATOM 637 N N . VAL A 1 80 ? 11.055 -0.239 6.758 1 98.25 80 VAL A N 1
ATOM 638 C CA . VAL A 1 80 ? 10.062 -1.271 6.453 1 98.25 80 VAL A CA 1
ATOM 639 C C . VAL A 1 80 ? 10.023 -1.52 4.949 1 98.25 80 VAL A C 1
ATOM 641 O O . VAL A 1 80 ? 9.938 -2.666 4.504 1 98.25 80 VAL A O 1
ATOM 644 N N . GLY A 1 81 ? 10.078 -0.426 4.16 1 96.94 81 GLY A N 1
ATOM 645 C CA . GLY A 1 81 ? 10.102 -0.523 2.707 1 96.94 81 GLY A CA 1
ATOM 646 C C . GLY A 1 81 ? 11.281 -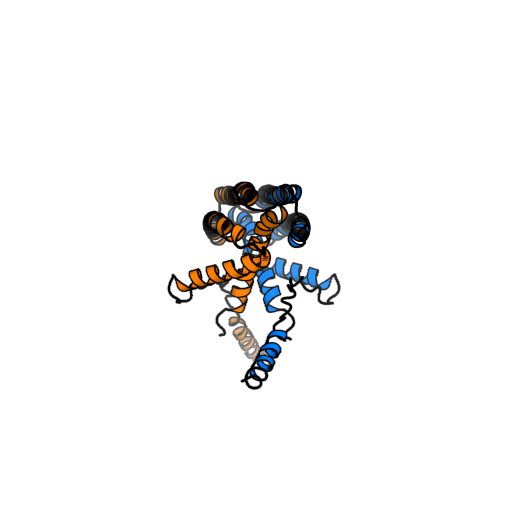1.319 2.18 1 96.94 81 GLY A C 1
ATOM 647 O O . GLY A 1 81 ? 11.148 -2.062 1.206 1 96.94 81 GLY A O 1
ATOM 648 N N . LYS A 1 82 ? 12.414 -1.18 2.807 1 97.56 82 LYS A N 1
ATOM 649 C CA . LYS A 1 82 ? 13.594 -1.946 2.42 1 97.56 82 LYS A CA 1
ATOM 650 C C . LYS A 1 82 ? 13.375 -3.441 2.629 1 97.56 82 LYS A C 1
ATOM 652 O O . LYS A 1 82 ? 13.719 -4.254 1.768 1 97.56 82 LYS A O 1
ATOM 657 N N . LYS A 1 83 ? 12.828 -3.732 3.738 1 97.94 83 LYS A N 1
ATOM 658 C CA . LYS A 1 83 ? 12.523 -5.133 4.016 1 97.94 83 LYS A CA 1
ATOM 659 C C . LYS A 1 83 ? 11.531 -5.691 3.002 1 97.94 83 LYS A C 1
ATOM 661 O O . LYS A 1 83 ? 11.688 -6.824 2.537 1 97.94 83 LYS A O 1
ATOM 666 N N . ARG A 1 84 ? 10.531 -4.949 2.668 1 98 84 ARG A N 1
ATOM 667 C CA . ARG A 1 84 ? 9.539 -5.352 1.677 1 98 84 ARG A CA 1
ATOM 668 C C . ARG A 1 84 ? 10.195 -5.629 0.327 1 98 84 ARG A C 1
ATOM 670 O O . ARG A 1 84 ? 9.914 -6.648 -0.307 1 98 84 ARG A O 1
ATOM 677 N N . ARG A 1 85 ? 11.023 -4.738 -0.044 1 97.25 85 ARG A N 1
ATOM 678 C CA . ARG A 1 85 ? 11.711 -4.895 -1.325 1 97.25 85 ARG A CA 1
ATOM 679 C C . ARG A 1 85 ? 12.539 -6.172 -1.354 1 97.25 85 ARG A C 1
ATOM 681 O O . ARG A 1 85 ? 12.578 -6.871 -2.369 1 97.25 85 ARG A O 1
ATOM 688 N N . GLU A 1 86 ? 13.188 -6.441 -0.267 1 97.94 86 GLU A N 1
ATOM 689 C CA . GLU A 1 86 ? 13.992 -7.652 -0.18 1 97.94 86 GLU A CA 1
ATOM 690 C C . GLU A 1 86 ? 13.133 -8.906 -0.292 1 97.94 86 GLU A C 1
ATOM 692 O O . GLU A 1 86 ? 13.469 -9.836 -1.024 1 97.94 86 GLU A O 1
ATOM 697 N N . VAL A 1 87 ? 12.07 -8.93 0.421 1 98.25 87 VAL A N 1
ATOM 698 C CA . VAL A 1 87 ? 11.164 -10.07 0.398 1 98.25 87 VAL A CA 1
ATOM 699 C C . VAL A 1 87 ? 10.555 -10.227 -0.994 1 98.25 87 VAL A C 1
ATOM 701 O O . VAL A 1 87 ? 10.492 -11.328 -1.535 1 98.25 87 VAL A O 1
ATOM 704 N N . TYR A 1 88 ? 10.141 -9.125 -1.617 1 97.94 88 TYR A N 1
ATOM 705 C CA . TYR A 1 88 ? 9.547 -9.148 -2.949 1 97.94 88 TYR A CA 1
ATOM 706 C C . TYR A 1 88 ? 10.539 -9.656 -3.984 1 97.94 88 TYR A C 1
ATOM 708 O O . TYR A 1 88 ? 10.172 -10.398 -4.898 1 97.94 88 TYR A O 1
ATOM 716 N N . LYS A 1 89 ? 11.758 -9.266 -3.807 1 97.81 89 LYS A N 1
ATOM 717 C CA . LYS A 1 89 ? 12.797 -9.727 -4.727 1 97.81 89 LYS A CA 1
ATOM 718 C C . LYS A 1 89 ? 12.922 -11.25 -4.691 1 97.81 89 LYS A C 1
ATOM 720 O O . LYS A 1 89 ? 12.961 -11.898 -5.738 1 97.81 89 LYS A O 1
ATOM 725 N N . ILE A 1 90 ? 12.977 -11.781 -3.531 1 97.88 90 ILE A N 1
ATOM 726 C CA . ILE A 1 90 ? 13.078 -13.227 -3.363 1 97.88 90 ILE A CA 1
ATOM 727 C C . ILE A 1 90 ? 11.891 -13.906 -4.035 1 97.88 90 ILE A C 1
ATOM 729 O O . ILE A 1 90 ? 12.055 -14.914 -4.73 1 97.88 90 ILE A O 1
ATOM 733 N N . ILE A 1 91 ? 10.758 -13.359 -3.895 1 97.81 91 ILE A N 1
ATOM 734 C CA . ILE A 1 91 ? 9.523 -13.93 -4.43 1 97.81 91 ILE A CA 1
ATOM 735 C C . ILE A 1 91 ? 9.523 -13.828 -5.953 1 97.81 91 ILE A C 1
ATOM 737 O O . ILE A 1 91 ? 9.195 -14.789 -6.648 1 97.81 91 ILE A O 1
ATOM 741 N N . ARG A 1 92 ? 9.906 -12.695 -6.43 1 96.06 92 ARG A N 1
ATOM 742 C CA . ARG A 1 92 ? 9.945 -12.484 -7.875 1 96.06 92 ARG A CA 1
ATOM 743 C C . ARG A 1 92 ? 10.898 -13.469 -8.547 1 96.06 92 ARG A C 1
ATOM 745 O O . ARG A 1 92 ? 10.648 -13.922 -9.664 1 96.06 92 ARG A O 1
ATOM 752 N N . GLU A 1 93 ? 11.906 -13.836 -7.875 1 95.75 93 GLU A N 1
ATOM 753 C CA . GLU A 1 93 ? 12.93 -14.727 -8.414 1 95.75 93 GLU A CA 1
ATOM 754 C C . GLU A 1 93 ? 12.492 -16.188 -8.32 1 95.75 93 GLU A C 1
ATOM 756 O O . GLU A 1 93 ? 13.219 -17.078 -8.75 1 95.75 93 GLU A O 1
ATOM 761 N N . GLY A 1 94 ? 11.352 -16.406 -7.801 1 94.69 94 GLY A N 1
ATOM 762 C CA . GLY A 1 94 ? 10.812 -17.75 -7.738 1 94.69 94 GLY A CA 1
ATOM 763 C C . GLY A 1 94 ? 11.438 -18.594 -6.637 1 94.69 94 GLY A C 1
ATOM 764 O O . GLY A 1 94 ? 11.344 -19.812 -6.664 1 94.69 94 GLY A O 1
ATOM 765 N N . ARG A 1 95 ? 12.062 -17.969 -5.605 1 95.44 95 ARG A N 1
ATOM 766 C CA . ARG A 1 95 ? 12.773 -18.703 -4.559 1 95.44 95 ARG A CA 1
ATOM 767 C C . ARG A 1 95 ? 11.977 -18.719 -3.262 1 95.44 95 ARG A C 1
ATOM 769 O O . ARG A 1 95 ? 12.5 -19.078 -2.207 1 95.44 95 ARG A O 1
ATOM 776 N N . ALA A 1 96 ? 10.773 -18.328 -3.389 1 96.06 96 ALA A N 1
ATOM 777 C CA . ALA A 1 96 ? 9.984 -18.188 -2.166 1 96.06 96 ALA A CA 1
ATOM 778 C C . ALA A 1 96 ? 9.609 -19.547 -1.601 1 96.06 96 ALA A C 1
ATOM 780 O O . ALA A 1 96 ? 9.281 -20.469 -2.352 1 96.06 96 ALA A O 1
ATOM 781 N N . GLY A 1 97 ? 9.719 -19.688 -0.306 1 94.62 97 GLY A N 1
ATOM 782 C CA . GLY A 1 97 ? 9.18 -20.781 0.48 1 94.62 97 GLY A CA 1
ATOM 783 C C . GLY A 1 97 ? 8.242 -20.312 1.581 1 94.62 97 GLY A C 1
ATOM 784 O O . GLY A 1 97 ? 7.641 -19.25 1.481 1 94.62 97 GLY A O 1
ATOM 785 N N . GLU A 1 98 ? 8.078 -21.094 2.561 1 96.69 98 GLU A N 1
ATOM 786 C CA . GLU A 1 98 ? 7.164 -20.812 3.662 1 96.69 98 GLU A CA 1
ATOM 787 C C . GLU A 1 98 ? 7.602 -19.578 4.438 1 96.69 98 GLU A C 1
ATOM 789 O O . GLU A 1 98 ? 6.762 -18.812 4.938 1 96.69 98 GLU A O 1
ATOM 794 N N . GLN A 1 99 ? 8.852 -19.375 4.488 1 97.81 99 GLN A N 1
ATOM 795 C CA . GLN A 1 99 ? 9.398 -18.25 5.238 1 97.81 99 GLN A CA 1
ATOM 796 C C . GLN A 1 99 ? 8.938 -16.906 4.656 1 97.81 99 GLN A C 1
ATOM 798 O O . GLN A 1 99 ? 8.688 -15.961 5.391 1 97.81 99 GLN A O 1
ATOM 803 N N . GLN A 1 100 ? 8.82 -16.844 3.373 1 98 100 GLN A N 1
ATOM 804 C CA . GLN A 1 100 ? 8.477 -15.578 2.732 1 98 100 GLN A CA 1
ATOM 805 C C . GLN A 1 100 ? 7.035 -15.18 3.043 1 98 100 GLN A C 1
ATOM 807 O O . GLN A 1 100 ? 6.703 -13.992 3.061 1 98 100 GLN A O 1
ATOM 812 N N . PHE A 1 101 ? 6.164 -16.188 3.33 1 98.56 101 PHE A N 1
ATOM 813 C CA . PHE A 1 101 ? 4.812 -15.836 3.752 1 98.56 101 PHE A CA 1
ATOM 814 C C . PHE A 1 101 ? 4.828 -15.18 5.129 1 98.56 101 PHE A C 1
ATOM 816 O O . PHE A 1 101 ? 4.109 -14.203 5.367 1 98.56 101 PHE A O 1
ATOM 823 N N . LYS A 1 102 ? 5.668 -15.711 5.98 1 98.44 102 LYS A N 1
ATOM 824 C CA . LYS A 1 102 ? 5.832 -15.102 7.301 1 98.44 102 LYS A CA 1
ATOM 825 C C . LYS A 1 102 ? 6.418 -13.695 7.191 1 98.44 102 LYS A C 1
ATOM 827 O O . LYS A 1 102 ? 6.008 -12.789 7.918 1 98.44 102 LYS A O 1
ATOM 832 N N . ASP A 1 103 ? 7.352 -13.547 6.277 1 98.62 103 ASP A N 1
ATOM 833 C CA . ASP A 1 103 ? 7.973 -12.242 6.062 1 98.62 103 ASP A CA 1
ATOM 834 C C . ASP A 1 103 ? 6.957 -11.234 5.535 1 98.62 103 ASP A C 1
ATOM 836 O O . ASP A 1 103 ? 6.961 -10.07 5.945 1 98.62 103 ASP A O 1
ATOM 840 N N . LEU A 1 104 ? 6.098 -11.664 4.602 1 98.38 104 LEU A N 1
ATOM 841 C CA . LEU A 1 104 ? 5.059 -10.797 4.066 1 98.38 104 LEU A CA 1
ATOM 842 C C . LEU A 1 104 ? 4.156 -10.266 5.18 1 98.38 104 LEU A C 1
ATOM 844 O O . LEU A 1 104 ? 3.924 -9.062 5.277 1 98.38 104 LEU A O 1
ATOM 848 N N . LEU A 1 105 ? 3.738 -11.203 6.039 1 98.81 105 LEU A N 1
ATOM 849 C CA . LEU A 1 105 ? 2.865 -10.805 7.141 1 98.81 105 LEU A CA 1
ATOM 850 C C . LEU A 1 105 ? 3.623 -9.961 8.156 1 98.81 105 LEU A C 1
ATOM 852 O O . LEU A 1 105 ? 3.061 -9.031 8.742 1 98.81 105 LEU A O 1
ATOM 856 N N . GLY A 1 106 ? 4.898 -10.305 8.344 1 98.81 106 GLY A N 1
ATOM 857 C CA . GLY A 1 106 ? 5.742 -9.531 9.242 1 98.81 106 GLY A CA 1
ATOM 858 C C . GLY A 1 106 ? 5.93 -8.094 8.789 1 98.81 106 GLY A C 1
ATOM 859 O O . GLY A 1 106 ? 6.004 -7.18 9.617 1 98.81 106 GLY A O 1
ATOM 860 N N . ILE A 1 107 ? 6.023 -7.859 7.527 1 98.69 107 ILE A N 1
ATOM 861 C CA . ILE A 1 107 ? 6.137 -6.52 6.965 1 98.69 107 ILE A CA 1
ATOM 862 C C . ILE A 1 107 ? 4.867 -5.723 7.27 1 98.69 107 ILE A C 1
ATOM 864 O O . ILE A 1 107 ? 4.938 -4.555 7.656 1 98.69 107 ILE A O 1
ATOM 868 N N . MET A 1 108 ? 3.703 -6.375 7.129 1 98.56 108 MET A N 1
ATOM 869 C CA . MET A 1 108 ? 2.436 -5.715 7.426 1 98.56 108 MET A CA 1
ATOM 870 C C . MET A 1 108 ? 2.338 -5.363 8.906 1 98.56 108 MET A C 1
ATOM 872 O O . MET A 1 108 ? 1.851 -4.289 9.266 1 98.56 108 MET A O 1
ATOM 876 N N . ASP A 1 109 ? 2.877 -6.258 9.742 1 98.88 109 ASP A N 1
ATOM 877 C CA . ASP A 1 109 ? 2.902 -5.996 11.18 1 98.88 109 ASP A CA 1
ATOM 87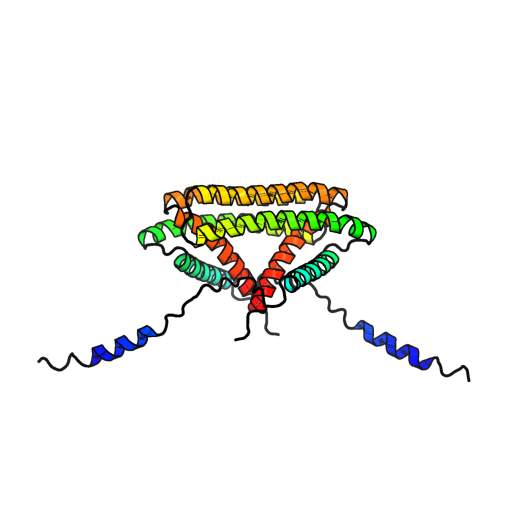8 C C . ASP A 1 109 ? 3.811 -4.812 11.508 1 98.88 109 ASP A C 1
ATOM 880 O O . ASP A 1 109 ? 3.469 -3.975 12.344 1 98.88 109 ASP A O 1
ATOM 884 N N . ALA A 1 110 ? 4.926 -4.777 10.867 1 98.81 110 ALA A N 1
ATOM 885 C CA . ALA A 1 110 ? 5.871 -3.688 11.094 1 98.81 110 ALA A CA 1
ATOM 886 C C . ALA A 1 110 ? 5.285 -2.354 10.633 1 98.81 110 ALA A C 1
ATOM 888 O O . ALA A 1 110 ? 5.434 -1.338 11.32 1 98.81 110 ALA A O 1
ATOM 889 N N . GLU A 1 111 ? 4.621 -2.336 9.484 1 98.44 111 GLU A N 1
ATOM 890 C CA . GLU A 1 111 ? 3.963 -1.13 8.992 1 98.44 111 GLU A CA 1
ATOM 891 C C . GLU A 1 111 ? 2.893 -0.649 9.969 1 98.44 111 GLU A C 1
ATOM 893 O O . GLU A 1 111 ? 2.785 0.548 10.234 1 98.44 111 GLU A O 1
ATOM 898 N N . ARG A 1 112 ? 2.141 -1.549 10.445 1 98.75 112 ARG A N 1
ATOM 899 C CA . ARG A 1 112 ? 1.088 -1.221 11.406 1 98.75 112 ARG A CA 1
ATOM 900 C C . ARG A 1 112 ? 1.674 -0.632 12.68 1 98.75 112 ARG A C 1
ATOM 902 O O . ARG A 1 112 ? 1.13 0.325 13.242 1 98.75 112 ARG A O 1
ATOM 909 N N . LYS A 1 113 ? 2.717 -1.284 13.133 1 98.88 113 LYS A N 1
ATOM 910 C CA . LYS A 1 113 ? 3.365 -0.809 14.352 1 98.88 113 LYS A CA 1
ATOM 911 C C . LYS A 1 113 ? 3.922 0.6 14.164 1 98.88 113 LYS A C 1
ATOM 913 O O . LYS A 1 113 ? 3.758 1.457 15.039 1 98.88 113 LYS A O 1
ATOM 918 N N . VAL A 1 114 ? 4.629 0.853 13.039 1 98.81 114 VAL A N 1
ATOM 919 C CA . VAL A 1 114 ? 5.148 2.184 12.742 1 98.81 114 VAL A CA 1
ATOM 920 C C . VAL A 1 114 ? 4.004 3.195 12.734 1 98.81 114 VAL A C 1
ATOM 922 O O . VAL A 1 114 ? 4.113 4.273 13.32 1 98.81 114 VAL A O 1
ATOM 925 N N . THR A 1 115 ? 2.893 2.844 12.047 1 98.69 115 THR A N 1
ATOM 926 C CA . THR A 1 115 ? 1.735 3.73 11.961 1 98.69 115 THR A CA 1
ATOM 927 C C . THR A 1 115 ? 1.184 4.031 13.352 1 98.69 115 THR A C 1
ATOM 929 O O . THR A 1 115 ? 0.964 5.191 13.703 1 98.69 115 THR A O 1
ATOM 932 N N . SER A 1 116 ? 1.031 3.016 14.156 1 98.75 116 SER A N 1
ATOM 933 C CA . SER A 1 116 ? 0.491 3.176 15.5 1 98.75 116 SER A CA 1
ATOM 934 C C . SER A 1 116 ? 1.396 4.051 16.359 1 98.75 116 SER A C 1
ATOM 936 O O . SER A 1 116 ? 0.921 4.961 17.047 1 98.75 116 SER A O 1
ATOM 938 N N . ASP A 1 117 ? 2.699 3.793 16.281 1 98.81 117 ASP A N 1
ATOM 939 C CA . ASP A 1 117 ? 3.67 4.559 17.062 1 98.81 117 ASP A CA 1
ATOM 940 C C . ASP A 1 117 ? 3.637 6.035 16.688 1 98.81 117 ASP A C 1
ATOM 942 O O . ASP A 1 117 ? 3.711 6.906 17.562 1 98.81 117 ASP A O 1
ATOM 946 N N . TYR A 1 118 ? 3.447 6.293 15.453 1 98.69 118 TYR A N 1
ATOM 947 C CA . TYR A 1 118 ? 3.594 7.68 15.023 1 98.69 118 TYR A CA 1
ATOM 948 C C . TYR A 1 118 ? 2.252 8.398 15.047 1 98.69 118 TYR A C 1
ATOM 950 O O . TYR A 1 118 ? 2.201 9.633 14.984 1 98.69 118 TYR A O 1
ATOM 958 N N . ILE A 1 119 ? 1.128 7.637 15.102 1 98.62 119 ILE A N 1
ATOM 959 C CA . ILE A 1 119 ? -0.127 8.273 15.492 1 98.62 119 ILE A CA 1
ATOM 960 C C . ILE A 1 119 ? 0.035 8.945 16.859 1 98.62 119 ILE A C 1
ATOM 962 O O . ILE A 1 119 ? -0.298 10.117 17.016 1 98.62 119 ILE A O 1
ATOM 966 N N . ALA A 1 120 ? 0.614 8.203 17.766 1 98.5 120 ALA A N 1
ATOM 967 C CA . ALA A 1 120 ? 0.824 8.727 19.109 1 98.5 120 ALA A CA 1
ATOM 968 C C . ALA A 1 120 ? 1.757 9.938 19.094 1 98.5 120 ALA A C 1
ATOM 970 O O . ALA A 1 120 ? 1.495 10.938 19.75 1 98.5 120 ALA A O 1
ATOM 971 N N . ARG A 1 121 ? 2.803 9.891 18.297 1 98.62 121 ARG A N 1
ATOM 972 C CA . ARG A 1 121 ? 3.797 10.953 18.266 1 98.62 121 ARG A CA 1
ATOM 973 C C . ARG A 1 121 ? 3.236 12.203 17.594 1 98.62 121 ARG A C 1
ATOM 975 O O . ARG A 1 121 ? 3.432 13.32 18.078 1 98.62 121 ARG A O 1
ATOM 982 N N . PHE A 1 122 ? 2.531 12.039 16.484 1 98.38 122 PHE A N 1
ATOM 983 C CA . PHE A 1 122 ? 1.965 13.188 15.789 1 98.38 122 PHE A CA 1
ATOM 984 C C . PHE A 1 122 ? 0.854 13.828 16.609 1 98.38 122 PHE A C 1
ATOM 986 O O . PHE A 1 122 ? 0.678 15.047 16.594 1 98.38 122 PHE A O 1
ATOM 993 N N . ARG A 1 123 ? 0.136 13.031 17.406 1 97.88 123 ARG A N 1
ATOM 994 C CA . ARG A 1 123 ? -0.961 13.539 18.219 1 97.88 123 ARG A CA 1
ATOM 995 C C . ARG A 1 123 ? -0.438 14.406 19.359 1 97.88 123 ARG A C 1
ATOM 997 O O . ARG A 1 123 ? -1.174 15.227 19.922 1 97.88 123 ARG A O 1
ATOM 1004 N N . GLN A 1 124 ? 0.79 14.281 19.703 1 97.81 124 GLN A N 1
ATOM 1005 C CA . GLN A 1 124 ? 1.396 15.102 20.734 1 97.81 124 GLN A CA 1
ATOM 1006 C C . GLN A 1 124 ? 1.676 16.516 20.234 1 97.81 124 GLN A C 1
ATOM 1008 O O . GLN A 1 124 ? 1.755 17.453 21.016 1 97.81 124 GLN A O 1
ATOM 1013 N N . ILE A 1 125 ? 1.72 16.656 18.891 1 97.44 125 ILE A N 1
ATOM 1014 C CA . ILE A 1 125 ? 2.225 17.938 18.422 1 97.44 125 ILE A CA 1
ATOM 1015 C C . ILE A 1 125 ? 1.216 18.562 17.453 1 97.44 125 ILE A C 1
ATOM 1017 O O . ILE A 1 125 ? 1.349 19.719 17.078 1 97.44 125 ILE A O 1
ATOM 1021 N N . LEU A 1 126 ? 0.24 17.781 17.062 1 97.38 126 LEU A N 1
ATOM 1022 C CA . LEU A 1 126 ? -0.761 18.266 16.125 1 97.38 126 LEU A CA 1
ATOM 1023 C C . LEU A 1 126 ? -2.168 17.922 16.594 1 97.38 126 LEU A C 1
ATOM 1025 O O . LEU A 1 126 ? -2.377 16.891 17.25 1 97.38 126 LEU A O 1
ATOM 1029 N N . PRO A 1 127 ? -3.137 18.844 16.25 1 96.56 127 PRO A N 1
ATOM 1030 C CA . PRO A 1 127 ? -4.523 18.422 16.438 1 96.56 127 PRO A CA 1
ATOM 1031 C C . PRO A 1 127 ? -4.871 17.172 15.625 1 96.56 127 PRO A C 1
ATOM 1033 O O . PRO A 1 127 ? -4.195 16.859 14.641 1 96.56 127 PRO A O 1
ATOM 1036 N N . ALA A 1 128 ? -5.867 16.469 16.016 1 97.12 128 ALA A N 1
ATOM 1037 C CA . ALA A 1 128 ? -6.23 15.164 15.453 1 97.12 128 ALA A CA 1
ATOM 1038 C C . ALA A 1 128 ? -6.379 15.234 13.938 1 97.12 128 ALA A C 1
ATOM 1040 O O . ALA A 1 128 ? -5.863 14.383 13.211 1 97.12 128 ALA A O 1
ATOM 1041 N N . ALA A 1 129 ? -7.031 16.234 13.422 1 96.94 129 ALA A N 1
ATOM 1042 C CA . ALA A 1 129 ? -7.305 16.344 11.992 1 96.94 129 ALA A CA 1
ATOM 1043 C C . ALA A 1 129 ? -6.008 16.453 11.195 1 96.94 129 ALA A C 1
ATOM 1045 O O . ALA A 1 129 ? -5.844 15.766 10.18 1 96.94 129 ALA A O 1
ATOM 1046 N N . LYS A 1 130 ? -5.109 17.25 11.672 1 96.81 130 LYS A N 1
ATOM 1047 C CA . LYS A 1 130 ? -3.834 17.422 10.984 1 96.81 130 LYS A CA 1
ATOM 1048 C C . LYS A 1 130 ? -2.959 16.188 11.133 1 96.81 130 LYS A C 1
ATOM 1050 O O . LYS A 1 130 ? -2.283 15.781 10.188 1 96.81 130 LYS A O 1
ATOM 1055 N N . ALA A 1 131 ? -2.98 15.625 12.32 1 98.06 131 ALA A N 1
ATOM 1056 C CA . ALA A 1 131 ? -2.211 14.398 12.547 1 98.06 131 ALA A CA 1
ATOM 1057 C C . ALA A 1 131 ? -2.672 13.281 11.609 1 98.06 131 ALA A C 1
ATOM 1059 O O . ALA A 1 131 ? -1.848 12.586 11.016 1 98.06 131 ALA A O 1
ATOM 1060 N N . ALA A 1 132 ? -3.977 13.148 11.5 1 98.19 132 ALA A N 1
ATOM 1061 C CA . ALA A 1 132 ? -4.523 12.125 10.609 1 98.19 132 ALA A CA 1
ATOM 1062 C C . ALA A 1 132 ? -4.129 12.383 9.164 1 98.19 132 ALA A C 1
ATOM 1064 O O . ALA A 1 132 ? -3.824 11.453 8.414 1 98.19 132 ALA A O 1
ATOM 1065 N N . LYS A 1 133 ? -4.074 13.602 8.758 1 97.62 133 LYS A N 1
ATOM 1066 C CA . LYS A 1 133 ? -3.768 13.984 7.387 1 97.62 133 LYS A CA 1
ATOM 1067 C C . LYS A 1 133 ? -2.334 13.617 7.016 1 97.62 133 LYS A C 1
ATOM 1069 O O . LYS A 1 133 ? -2.014 13.453 5.84 1 97.62 133 LYS A O 1
ATOM 1074 N N . VAL A 1 134 ? -1.459 13.516 8.031 1 97.81 134 VAL A N 1
ATOM 1075 C CA . VAL A 1 134 ? -0.085 13.109 7.758 1 97.81 134 VAL A CA 1
ATOM 1076 C C . VAL A 1 134 ? -0.079 11.758 7.047 1 97.81 134 VAL A C 1
ATOM 1078 O O . VAL A 1 134 ? 0.632 11.57 6.055 1 97.81 134 VAL A O 1
ATOM 1081 N N . PHE A 1 135 ? -0.881 10.844 7.453 1 97.81 135 PHE A N 1
ATOM 1082 C CA . PHE A 1 135 ? -0.858 9.477 6.957 1 97.81 135 PHE A CA 1
ATOM 1083 C C . PHE A 1 135 ? -1.435 9.398 5.547 1 97.81 135 PHE A C 1
ATOM 1085 O O . PHE A 1 135 ? -0.912 8.68 4.695 1 97.81 135 PHE A O 1
ATOM 1092 N N . VAL A 1 136 ? -2.43 10.133 5.301 1 97.06 136 VAL A N 1
ATOM 1093 C CA . VAL A 1 136 ? -3.02 10.172 3.967 1 97.06 136 VAL A CA 1
ATOM 1094 C C . VAL A 1 136 ? -2.092 10.914 3.012 1 97.06 136 VAL A C 1
ATOM 1096 O O . VAL A 1 136 ? -1.885 10.484 1.874 1 97.06 136 VAL A O 1
ATOM 1099 N N . ALA A 1 137 ? -1.529 12.031 3.521 1 96.38 137 ALA A N 1
ATOM 1100 C CA . ALA A 1 137 ? -0.584 12.789 2.703 1 96.38 137 ALA A CA 1
ATOM 1101 C C . ALA A 1 137 ? 0.632 11.938 2.346 1 96.38 137 ALA A C 1
ATOM 1103 O O . ALA A 1 137 ? 1.156 12.031 1.232 1 96.38 137 ALA A O 1
ATOM 1104 N N . ASP A 1 138 ? 1.046 11.164 3.33 1 95.56 138 ASP A N 1
ATOM 1105 C CA . ASP A 1 138 ? 2.178 10.273 3.072 1 95.56 138 ASP A CA 1
ATOM 1106 C C . ASP A 1 138 ? 1.851 9.273 1.964 1 95.56 138 ASP A C 1
ATOM 1108 O O . ASP A 1 138 ? 2.678 9.023 1.087 1 95.56 138 ASP A O 1
ATOM 1112 N N . GLU A 1 139 ? 0.71 8.656 1.983 1 94.44 139 GLU A N 1
ATOM 1113 C CA . GLU A 1 139 ? 0.26 7.746 0.936 1 94.44 139 GLU A CA 1
ATOM 1114 C C . GLU A 1 139 ? 0.132 8.469 -0.404 1 94.44 139 GLU A C 1
ATOM 1116 O O . GLU A 1 139 ? 0.549 7.941 -1.438 1 94.44 139 GLU A O 1
ATOM 1121 N N . ASP A 1 140 ? -0.415 9.672 -0.397 1 94.56 140 ASP A N 1
ATOM 1122 C CA . ASP A 1 140 ? -0.571 10.469 -1.61 1 94.56 140 ASP A CA 1
ATOM 1123 C C . ASP A 1 140 ? 0.786 10.82 -2.215 1 94.56 140 ASP A C 1
ATOM 1125 O O . ASP A 1 140 ? 0.947 10.82 -3.436 1 94.56 140 ASP A O 1
ATOM 1129 N N . PHE A 1 141 ? 1.657 11.125 -1.357 1 94.38 141 PHE A N 1
ATOM 1130 C CA . PHE A 1 141 ? 2.996 11.461 -1.828 1 94.38 141 PHE A CA 1
ATOM 1131 C C . PHE A 1 141 ? 3.654 10.25 -2.488 1 94.38 141 PHE A C 1
ATOM 1133 O O . PHE A 1 141 ? 4.297 10.383 -3.531 1 94.38 141 PHE A O 1
ATOM 1140 N N . LYS A 1 142 ? 3.516 9.078 -1.896 1 91.12 142 LYS A N 1
ATOM 1141 C CA . LYS A 1 142 ? 4.043 7.855 -2.5 1 91.12 142 LYS A CA 1
ATOM 1142 C C . LYS A 1 142 ? 3.455 7.633 -3.891 1 91.12 142 LYS A C 1
ATOM 1144 O O . LYS A 1 142 ? 4.188 7.34 -4.84 1 91.12 142 LYS A O 1
ATOM 1149 N N . ASN A 1 143 ? 2.172 7.742 -3.984 1 90.81 143 ASN A N 1
ATOM 1150 C CA . ASN A 1 143 ? 1.506 7.602 -5.273 1 90.81 143 ASN A CA 1
ATOM 1151 C C . ASN A 1 143 ? 1.996 8.641 -6.277 1 90.81 143 ASN A C 1
ATOM 1153 O O . ASN A 1 143 ? 2.158 8.344 -7.461 1 90.81 143 ASN A O 1
ATOM 1157 N N . PHE A 1 144 ? 2.178 9.836 -5.805 1 90.31 144 PHE A N 1
ATOM 1158 C CA . PHE A 1 144 ? 2.717 10.906 -6.641 1 90.31 144 PHE A CA 1
ATOM 1159 C C . PHE A 1 144 ? 4.082 10.523 -7.195 1 90.31 144 PHE A C 1
ATOM 1161 O O . PHE A 1 144 ? 4.355 10.727 -8.383 1 90.31 144 PHE A O 1
ATOM 1168 N N . LEU A 1 145 ? 4.93 9.945 -6.352 1 89.31 145 LEU A N 1
ATOM 1169 C CA . LEU A 1 145 ? 6.258 9.531 -6.781 1 89.31 145 LEU A CA 1
ATOM 1170 C C . LEU A 1 145 ? 6.168 8.422 -7.832 1 89.31 145 LEU A C 1
ATOM 1172 O O . LEU A 1 145 ? 6.941 8.414 -8.789 1 89.31 145 LEU A O 1
ATOM 1176 N N . ILE A 1 146 ? 5.215 7.52 -7.668 1 87.62 146 ILE A N 1
ATOM 1177 C CA . ILE A 1 146 ? 5.027 6.426 -8.609 1 87.62 146 ILE A CA 1
ATOM 1178 C C . ILE A 1 146 ? 4.59 6.98 -9.969 1 87.62 146 ILE A C 1
ATOM 1180 O O . ILE A 1 146 ? 5.129 6.594 -11.008 1 87.62 146 ILE A O 1
ATOM 1184 N N . ARG A 1 147 ? 3.764 7.938 -9.984 1 88.75 147 ARG A N 1
ATOM 1185 C CA . ARG A 1 147 ? 3.295 8.57 -11.211 1 88.75 147 ARG A CA 1
ATOM 1186 C C . ARG A 1 147 ? 4.422 9.344 -11.891 1 88.75 147 ARG A C 1
ATOM 1188 O O . ARG A 1 147 ? 4.574 9.281 -13.117 1 88.75 147 ARG A O 1
ATOM 1195 N N . LYS A 1 148 ? 5.082 10.031 -11.078 1 85.69 148 LYS A N 1
ATOM 1196 C CA . LYS A 1 148 ? 6.18 10.828 -11.617 1 85.69 148 LYS A CA 1
ATOM 1197 C C . LYS A 1 148 ? 7.238 9.938 -12.266 1 85.69 148 LYS A C 1
ATOM 1199 O O . LYS A 1 148 ? 7.781 10.289 -13.32 1 85.69 148 LYS A O 1
ATOM 1204 N N . ALA A 1 149 ? 7.523 8.828 -11.672 1 82.94 149 ALA A N 1
ATOM 1205 C CA . ALA A 1 149 ? 8.516 7.891 -12.203 1 82.94 149 ALA A CA 1
ATOM 1206 C C . ALA A 1 149 ? 8.047 7.289 -13.523 1 82.94 149 ALA A C 1
ATOM 1208 O O . ALA A 1 149 ? 8.859 6.988 -14.398 1 82.94 149 ALA A O 1
ATOM 1209 N N . ALA A 1 150 ? 6.859 7.102 -13.648 1 78.38 150 ALA A N 1
ATOM 1210 C CA . ALA A 1 150 ? 6.289 6.535 -14.867 1 78.38 150 ALA A CA 1
ATOM 1211 C C . ALA A 1 150 ? 6.328 7.543 -16.016 1 78.38 150 ALA A C 1
ATOM 1213 O O . ALA A 1 150 ? 6.438 7.16 -17.172 1 78.38 150 ALA A O 1
ATOM 1214 N N . SER A 1 151 ? 6.086 8.805 -15.719 1 74.5 151 SER A N 1
ATOM 1215 C CA . SER A 1 151 ? 6.066 9.852 -16.734 1 74.5 151 SER A CA 1
ATOM 1216 C C . SER A 1 151 ? 7.48 10.234 -17.156 1 74.5 151 SER A C 1
ATOM 1218 O O . SER A 1 151 ? 7.676 10.789 -18.25 1 74.5 151 SER A O 1
ATOM 1220 N N . GLY A 1 152 ? 8.453 10.219 -16.375 1 63.5 152 GLY A N 1
ATOM 1221 C CA . GLY A 1 152 ? 9.812 10.656 -16.625 1 63.5 152 GLY A CA 1
ATOM 1222 C C . GLY A 1 152 ? 10.695 9.578 -17.219 1 63.5 152 GLY A C 1
ATOM 1223 O O . GLY A 1 152 ? 11.922 9.695 -17.219 1 63.5 152 GLY A O 1
ATOM 1224 N N . GLY A 1 153 ? 10.219 8.367 -17.578 1 51.09 153 GLY A N 1
ATOM 1225 C CA . GLY A 1 153 ? 11.117 7.402 -18.188 1 51.09 153 GLY A CA 1
ATOM 1226 C C . GLY A 1 153 ? 11.695 7.887 -19.516 1 51.09 153 GLY A C 1
ATOM 1227 O O . GLY A 1 153 ? 11.195 8.852 -20.094 1 51.09 153 GLY A O 1
ATOM 1228 N N . PRO A 1 154 ? 12.992 7.391 -19.859 1 41.22 154 PRO A N 1
ATOM 1229 C CA . PRO A 1 154 ? 13.672 7.926 -21.047 1 41.22 154 PRO A CA 1
ATOM 1230 C C . PRO A 1 154 ? 12.766 7.996 -22.266 1 41.22 154 PRO A C 1
ATOM 1232 O O . PRO A 1 154 ? 11.922 7.113 -22.469 1 41.22 154 PRO A O 1
ATOM 1235 N N . ARG A 1 155 ? 12.188 9.211 -22.641 1 36.41 155 ARG A N 1
ATOM 1236 C CA . ARG A 1 155 ? 11.891 9.32 -24.078 1 36.41 155 ARG A CA 1
ATOM 1237 C C . ARG A 1 155 ? 12.93 8.586 -24.906 1 36.41 155 ARG A C 1
ATOM 1239 O O . ARG A 1 155 ? 14.133 8.797 -24.734 1 36.41 155 ARG A O 1
ATOM 1246 N N . LYS A 1 156 ? 12.453 7.285 -25.344 1 29.28 156 LYS A N 1
ATOM 1247 C CA . LYS A 1 156 ? 13.336 6.926 -26.453 1 29.28 156 LYS A CA 1
ATOM 1248 C C . LYS A 1 156 ? 13.398 8.047 -27.484 1 29.28 156 LYS A C 1
ATOM 1250 O O . LYS A 1 156 ? 12.398 8.719 -27.75 1 29.28 156 LYS A O 1
ATOM 1255 N N . MET B 1 1 ? 9.602 69.375 -8.695 1 26.05 1 MET B N 1
ATOM 1256 C CA . MET B 1 1 ? 10.242 68.25 -9.375 1 26.05 1 MET B CA 1
ATOM 1257 C C . MET B 1 1 ? 9.742 66.938 -8.812 1 26.05 1 MET B C 1
ATOM 1259 O O . MET B 1 1 ? 10.297 65.875 -9.117 1 26.05 1 MET B O 1
ATOM 1263 N N . LYS B 1 2 ? 9 67 -7.684 1 36.69 2 LYS B N 1
ATOM 1264 C CA . LYS B 1 2 ? 8.555 66 -6.73 1 36.69 2 LYS B CA 1
ATOM 1265 C C . LYS B 1 2 ? 7.469 65.125 -7.336 1 36.69 2 LYS B C 1
ATOM 1267 O O . LYS B 1 2 ? 7.012 64.125 -6.699 1 36.69 2 LYS B O 1
ATOM 1272 N N . ARG B 1 3 ? 6.684 65.562 -8.414 1 36.19 3 ARG B N 1
ATOM 1273 C CA . ARG B 1 3 ? 5.371 65.125 -8.844 1 36.19 3 ARG B CA 1
ATOM 1274 C C . ARG B 1 3 ? 5.484 63.75 -9.57 1 36.19 3 ARG B C 1
ATOM 1276 O O . ARG B 1 3 ? 4.469 63.125 -9.859 1 36.19 3 ARG B O 1
ATOM 1283 N N . HIS B 1 4 ? 6.598 63.5 -10.289 1 31.58 4 HIS B N 1
ATOM 1284 C CA . HIS B 1 4 ? 6.574 62.531 -11.375 1 31.58 4 HIS B CA 1
ATOM 1285 C C . HIS B 1 4 ? 6.68 61.094 -10.844 1 31.58 4 HIS B C 1
ATOM 1287 O O . HIS B 1 4 ? 6.887 60.156 -11.609 1 31.58 4 HIS B O 1
ATOM 1293 N N . ILE B 1 5 ? 7.016 60.938 -9.516 1 35.19 5 ILE B N 1
ATOM 1294 C CA . ILE B 1 5 ? 7.465 59.625 -9.078 1 35.19 5 ILE B CA 1
ATOM 1295 C C . ILE B 1 5 ? 6.27 58.688 -8.969 1 35.19 5 ILE B C 1
ATOM 1297 O O . ILE B 1 5 ? 6.418 57.531 -8.578 1 35.19 5 ILE B O 1
ATOM 1301 N N . ARG B 1 6 ? 4.863 59.219 -9.023 1 30.61 6 ARG B N 1
ATOM 1302 C CA . ARG B 1 6 ? 3.705 58.406 -8.625 1 30.61 6 ARG B CA 1
ATOM 1303 C C . ARG B 1 6 ? 3.426 57.312 -9.633 1 30.61 6 ARG B C 1
ATOM 1305 O O . ARG B 1 6 ? 2.57 56.438 -9.406 1 30.61 6 ARG B O 1
ATOM 1312 N N . ARG B 1 7 ? 3.721 57.594 -10.969 1 31.08 7 ARG B N 1
ATOM 1313 C CA . ARG B 1 7 ? 3.066 56.844 -12.008 1 31.08 7 ARG B CA 1
ATOM 1314 C C . ARG B 1 7 ? 3.551 55.375 -12 1 31.08 7 ARG B C 1
ATOM 1316 O O . ARG B 1 7 ? 2.846 54.469 -12.461 1 31.08 7 ARG B O 1
ATOM 1323 N N . SER B 1 8 ? 4.898 55.125 -11.773 1 32.62 8 SER B N 1
ATOM 1324 C CA . SER B 1 8 ? 5.5 53.844 -12.148 1 32.62 8 SER B CA 1
ATOM 1325 C C . SER B 1 8 ? 5.055 52.75 -11.211 1 32.62 8 SER B C 1
ATOM 1327 O O . SER B 1 8 ? 5.371 51.562 -11.438 1 32.62 8 SER B O 1
ATOM 1329 N N . LEU B 1 9 ? 4.609 53.156 -9.938 1 30.55 9 LEU B N 1
ATOM 1330 C CA . LEU B 1 9 ? 4.422 52.062 -9 1 30.55 9 LEU B CA 1
ATOM 1331 C C . LEU B 1 9 ? 3.17 51.25 -9.344 1 30.55 9 LEU B C 1
ATOM 1333 O O . LEU B 1 9 ? 2.908 50.219 -8.734 1 30.55 9 LEU B O 1
ATOM 1337 N N . ARG B 1 10 ? 2.172 51.875 -10.141 1 29.75 10 ARG B N 1
ATOM 1338 C CA . ARG B 1 10 ? 0.889 51.219 -10.359 1 29.75 10 ARG B CA 1
ATOM 1339 C C . ARG B 1 10 ? 1.063 49.906 -11.164 1 29.75 10 ARG B C 1
ATOM 1341 O O . ARG B 1 10 ? 0.178 49.062 -11.172 1 29.75 10 ARG B O 1
ATOM 1348 N N . ILE B 1 11 ? 1.992 49.969 -12.133 1 32.38 11 ILE B N 1
ATOM 1349 C CA . ILE B 1 11 ? 1.956 48.875 -13.125 1 32.38 11 ILE B CA 1
ATOM 1350 C C . ILE B 1 11 ? 2.352 47.562 -12.477 1 32.38 11 ILE B C 1
ATOM 1352 O O . ILE B 1 11 ? 1.917 46.5 -12.914 1 32.38 11 ILE B O 1
ATOM 1356 N N . ILE B 1 12 ? 3.266 47.625 -11.445 1 34.03 12 ILE B N 1
ATOM 1357 C CA . ILE B 1 12 ? 3.814 46.312 -11.07 1 34.03 12 ILE B CA 1
ATOM 1358 C C . ILE B 1 12 ? 2.75 45.5 -10.344 1 34.03 12 ILE B C 1
ATOM 1360 O O . ILE B 1 12 ? 2.857 44.281 -10.258 1 34.03 12 ILE B O 1
ATOM 1364 N N . LEU B 1 13 ? 1.777 46.188 -9.797 1 33.16 13 LEU B N 1
ATOM 1365 C CA . LEU B 1 13 ? 0.944 45.375 -8.914 1 33.16 13 LEU B CA 1
ATOM 1366 C C . LEU B 1 13 ? 0.078 44.406 -9.719 1 33.16 13 LEU B C 1
ATOM 1368 O O . LEU B 1 13 ? -0.463 43.469 -9.172 1 33.16 13 LEU B O 1
ATOM 1372 N N . PHE B 1 14 ? -0.268 44.812 -10.953 1 32.38 14 PHE B N 1
ATOM 1373 C CA . PHE B 1 14 ? -1.363 44.062 -11.539 1 32.38 14 PHE B CA 1
ATOM 1374 C C . PHE B 1 14 ? -0.94 42.594 -11.805 1 32.38 14 PHE B C 1
ATOM 1376 O O . PHE B 1 14 ? -1.787 41.719 -11.961 1 32.38 14 PHE B O 1
ATOM 1383 N N . ALA B 1 15 ? 0.349 42.469 -12.172 1 32 15 ALA B N 1
ATOM 1384 C CA . ALA B 1 15 ? 0.557 41.188 -12.844 1 32 15 ALA B CA 1
ATOM 1385 C C . ALA B 1 15 ? 0.45 40.031 -11.859 1 32 15 ALA B C 1
ATOM 1387 O O . ALA B 1 15 ? 0.492 38.844 -12.266 1 32 15 ALA B O 1
ATOM 1388 N N . ALA B 1 16 ? 0.587 40.312 -10.633 1 32.22 16 ALA B N 1
ATOM 1389 C CA . ALA B 1 16 ? 0.79 39.125 -9.797 1 32.22 16 ALA B CA 1
ATOM 1390 C C . ALA B 1 16 ? -0.497 38.312 -9.664 1 32.22 16 ALA B C 1
ATOM 1392 O O . ALA B 1 16 ? -0.539 37.312 -8.945 1 32.22 16 ALA B O 1
ATOM 1393 N N . GLY B 1 17 ? -1.577 38.938 -10.031 1 31.94 17 GLY B N 1
ATOM 1394 C CA . GLY B 1 17 ? -2.789 38.219 -9.672 1 31.94 17 GLY B CA 1
ATOM 1395 C C . GLY B 1 17 ? -2.891 36.844 -10.32 1 31.94 17 GLY B C 1
ATOM 1396 O O . GLY B 1 17 ? -3.715 36.031 -9.922 1 31.94 17 GLY B O 1
ATOM 1397 N N . LEU B 1 18 ? -2.32 36.688 -11.492 1 32.31 18 LEU B N 1
ATOM 1398 C CA . LEU B 1 18 ? -2.904 35.625 -12.289 1 32.31 18 LEU B CA 1
ATOM 1399 C C . LEU B 1 18 ? -2.568 34.25 -11.688 1 32.31 18 LEU B C 1
ATOM 1401 O O . LEU B 1 18 ? -3.154 33.25 -12.078 1 32.31 18 LEU B O 1
ATOM 1405 N N . LEU B 1 19 ? -1.392 34.125 -11.195 1 31.12 19 LEU B N 1
ATOM 1406 C CA . LEU B 1 19 ? -0.996 32.719 -11.25 1 31.12 19 LEU B CA 1
ATOM 1407 C C . LEU B 1 19 ? -1.72 31.891 -10.188 1 31.12 19 LEU B C 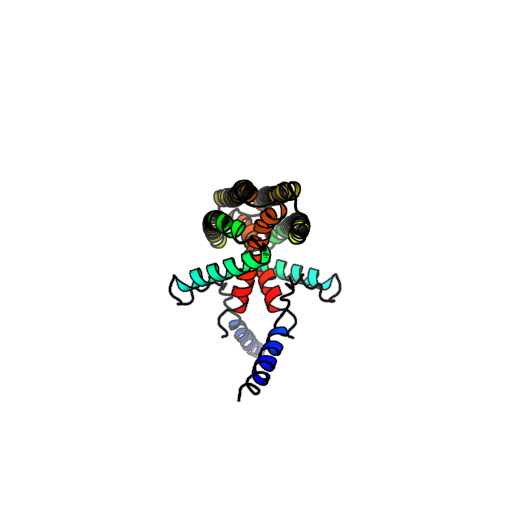1
ATOM 1409 O O . LEU B 1 19 ? -1.111 31.484 -9.195 1 31.12 19 LEU B O 1
ATOM 1413 N N . SER B 1 20 ? -2.746 32.375 -9.625 1 31.05 20 SER B N 1
ATOM 1414 C CA . SER B 1 20 ? -3.271 31.406 -8.68 1 31.05 20 SER B CA 1
ATOM 1415 C C . SER B 1 20 ? -3.67 30.109 -9.383 1 31.05 20 SER B C 1
ATOM 1417 O O . SER B 1 20 ? -4.77 30.016 -9.93 1 31.05 20 SER B O 1
ATOM 1419 N N . ILE B 1 21 ? -2.762 29.531 -10.148 1 31.91 21 ILE B N 1
ATOM 1420 C CA . ILE B 1 21 ? -3.098 28.172 -10.594 1 31.91 21 ILE B CA 1
ATOM 1421 C C . ILE B 1 21 ? -3.543 27.344 -9.398 1 31.91 21 ILE B C 1
ATOM 1423 O O . ILE B 1 21 ? -2.77 27.125 -8.461 1 31.91 21 ILE B O 1
ATOM 1427 N N . SER B 1 22 ? -4.828 27.531 -9.023 1 28.62 22 SER B N 1
ATOM 1428 C CA . SER B 1 22 ? -5.477 26.531 -8.164 1 28.62 22 SER B CA 1
ATOM 1429 C C . SER B 1 22 ? -5.102 25.125 -8.578 1 28.62 22 SER B C 1
ATOM 1431 O O . SER B 1 22 ? -5.465 24.672 -9.664 1 28.62 22 SER B O 1
ATOM 1433 N N . LEU B 1 23 ? -3.885 24.766 -8.328 1 29.5 23 LEU B N 1
ATOM 1434 C CA . LEU B 1 23 ? -3.631 23.344 -8.305 1 29.5 23 LEU B CA 1
ATOM 1435 C C . LEU B 1 23 ? -4.781 22.594 -7.625 1 29.5 23 LEU B C 1
ATOM 1437 O O . LEU B 1 23 ? -4.844 22.531 -6.398 1 29.5 23 LEU B O 1
ATOM 1441 N N . THR B 1 24 ? -6.051 23.062 -7.914 1 29.86 24 THR B N 1
ATOM 1442 C CA . THR B 1 24 ? -7.055 22.078 -7.523 1 29.86 24 THR B CA 1
ATOM 1443 C C . THR B 1 24 ? -6.586 20.656 -7.855 1 29.86 24 THR B C 1
ATOM 1445 O O . THR B 1 24 ? -6.125 20.406 -8.969 1 29.86 24 THR B O 1
ATOM 1448 N N . GLY B 1 25 ? -5.945 20.094 -6.918 1 30.72 25 GLY B N 1
ATOM 1449 C CA . GLY B 1 25 ? -5.574 18.688 -6.816 1 30.72 25 GLY B CA 1
ATOM 1450 C C . GLY B 1 25 ? -6.566 17.75 -7.484 1 30.72 25 GLY B C 1
ATOM 1451 O O . GLY B 1 25 ? -7.684 17.578 -6.992 1 30.72 25 GLY B O 1
ATOM 1452 N N . ALA B 1 26 ? -6.676 17.797 -8.844 1 29.25 26 ALA B N 1
ATOM 1453 C CA . ALA B 1 26 ? -7.293 16.672 -9.539 1 29.25 26 ALA B CA 1
ATOM 1454 C C . ALA B 1 26 ? -6.801 15.344 -8.977 1 29.25 26 ALA B C 1
ATOM 1456 O O . ALA B 1 26 ? -5.664 14.938 -9.234 1 29.25 26 ALA B O 1
ATOM 1457 N N . PHE B 1 27 ? -6.828 15.133 -7.762 1 30.78 27 PHE B N 1
ATOM 1458 C CA . PHE B 1 27 ? -6.887 13.695 -7.512 1 30.78 27 PHE B CA 1
ATOM 1459 C C . PHE B 1 27 ? -7.707 12.992 -8.586 1 30.78 27 PHE B C 1
ATOM 1461 O O . PHE B 1 27 ? -8.914 13.211 -8.695 1 30.78 27 PHE B O 1
ATOM 1468 N N . ALA B 1 28 ? -7.234 12.922 -9.734 1 31.97 28 ALA B N 1
ATOM 1469 C CA . ALA B 1 28 ? -7.852 12.109 -10.781 1 31.97 28 ALA B CA 1
ATOM 1470 C C . ALA B 1 28 ? -8.555 10.891 -10.195 1 31.97 28 ALA B C 1
ATOM 1472 O O . ALA B 1 28 ? -7.898 9.984 -9.664 1 31.97 28 ALA B O 1
ATOM 1473 N N . SER B 1 29 ? -9.648 10.992 -9.547 1 31.53 29 SER B N 1
ATOM 1474 C CA . SER B 1 29 ? -10.523 9.828 -9.531 1 31.53 29 SER B CA 1
ATOM 1475 C C . SER B 1 29 ? -10.344 8.977 -10.781 1 31.53 29 SER B C 1
ATOM 1477 O O . SER B 1 29 ? -9.945 9.492 -11.828 1 31.53 29 SER B O 1
ATOM 1479 N N . VAL B 1 30 ? -9.93 7.809 -10.703 1 32.41 30 VAL B N 1
ATOM 1480 C CA . VAL B 1 30 ? -10.148 6.965 -11.875 1 32.41 30 VAL B CA 1
ATOM 1481 C C . VAL B 1 30 ? -11.297 7.531 -12.711 1 32.41 30 VAL B C 1
ATOM 1483 O O . VAL B 1 30 ? -12.422 7.676 -12.219 1 32.41 30 VAL B O 1
ATOM 1486 N N . PRO B 1 31 ? -10.938 8.531 -13.461 1 31.95 31 PRO B N 1
ATOM 1487 C CA . PRO B 1 31 ? -12.086 8.969 -14.266 1 31.95 31 PRO B CA 1
ATOM 1488 C C . PRO B 1 31 ? -13 7.812 -14.656 1 31.95 31 PRO B C 1
ATOM 1490 O O . PRO B 1 31 ? -12.516 6.75 -15.062 1 31.95 31 PRO B O 1
ATOM 1493 N N . ASP B 1 32 ? -14.117 7.664 -14.023 1 32.53 32 ASP B N 1
ATOM 1494 C CA . ASP B 1 32 ? -15.18 6.934 -14.711 1 32.53 32 ASP B CA 1
ATOM 1495 C C . ASP B 1 32 ? -15.359 7.453 -16.141 1 32.53 32 ASP B C 1
ATOM 1497 O O . ASP B 1 32 ? -16.047 8.453 -16.359 1 32.53 32 ASP B O 1
ATOM 1501 N N . GLY B 1 33 ? -14.281 7.746 -16.875 1 33.91 33 GLY B N 1
ATOM 1502 C CA . GLY B 1 33 ? -14.688 8.039 -18.234 1 33.91 33 GLY B CA 1
ATOM 1503 C C . GLY B 1 33 ? -15.977 7.352 -18.641 1 33.91 33 GLY B C 1
ATOM 1504 O O . GLY B 1 33 ? -16.391 6.379 -18 1 33.91 33 GLY B O 1
ATOM 1505 N N . PRO B 1 34 ? -16.859 8.117 -19.344 1 33.84 34 PRO B N 1
ATOM 1506 C CA . PRO B 1 34 ? -18.172 7.605 -19.766 1 33.84 34 PRO B CA 1
ATOM 1507 C C . PRO B 1 34 ? -18.094 6.195 -20.344 1 33.84 34 PRO B C 1
ATOM 1509 O O . PRO B 1 34 ? -18.984 5.77 -21.078 1 33.84 34 PRO B O 1
ATOM 1512 N N . GLU B 1 35 ? -16.828 5.637 -20.594 1 38.47 35 GLU B N 1
ATOM 1513 C CA . GLU B 1 35 ? -17.219 4.336 -21.125 1 38.47 35 GLU B CA 1
ATOM 1514 C C . GLU B 1 35 ? -18.203 3.635 -20.203 1 38.47 35 GLU B C 1
ATOM 1516 O O . GLU B 1 35 ? -18.188 3.863 -18.984 1 38.47 35 GLU B O 1
ATOM 1521 N N . GLY B 1 36 ? -19.312 3.143 -20.516 1 37.78 36 GLY B N 1
ATOM 1522 C CA . GLY B 1 36 ? -20.344 2.508 -19.719 1 37.78 36 GLY B CA 1
ATOM 1523 C C . GLY B 1 36 ? -19.797 1.822 -18.484 1 37.78 36 GLY B C 1
ATOM 1524 O O . GLY B 1 36 ? -18.594 1.572 -18.375 1 37.78 36 GLY B O 1
ATOM 1525 N N . PRO B 1 37 ? -20.438 1.955 -17.266 1 45.31 37 PRO B N 1
ATOM 1526 C CA . PRO B 1 37 ? -20.078 1.341 -15.992 1 45.31 37 PRO B CA 1
ATOM 1527 C C . PRO B 1 37 ? -19.281 0.043 -16.172 1 45.31 37 PRO B C 1
ATOM 1529 O O . PRO B 1 37 ? -18.438 -0.281 -15.344 1 45.31 37 PRO B O 1
ATOM 1532 N N . HIS B 1 38 ? -19.641 -0.758 -17.219 1 50.25 38 HIS B N 1
ATOM 1533 C CA . HIS B 1 38 ? -19.188 -2.107 -17.547 1 50.25 38 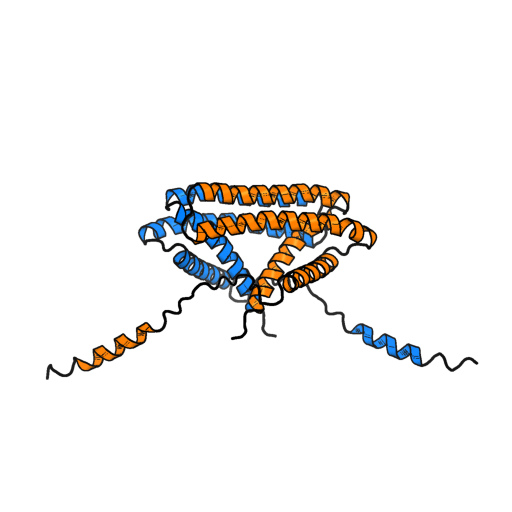HIS B CA 1
ATOM 1534 C C . HIS B 1 38 ? -17.844 -2.082 -18.25 1 50.25 38 HIS B C 1
ATOM 1536 O O . HIS B 1 38 ? -17.047 -3.016 -18.125 1 50.25 38 HIS B O 1
ATOM 1542 N N . GLY B 1 39 ? -17.453 -1.007 -18.906 1 54 39 GLY B N 1
ATOM 1543 C CA . GLY B 1 39 ? -16.312 -1.016 -19.812 1 54 39 GLY B CA 1
ATOM 1544 C C . GLY B 1 39 ? -14.977 -0.956 -19.109 1 54 39 GLY B C 1
ATOM 1545 O O . GLY B 1 39 ? -14.094 -1.774 -19.375 1 54 39 GLY B O 1
ATOM 1546 N N . HIS B 1 40 ? -14.859 -0.138 -18.078 1 64.88 40 HIS B N 1
ATOM 1547 C CA . HIS B 1 40 ? -13.602 0.023 -17.375 1 64.88 40 HIS B CA 1
ATOM 1548 C C . HIS B 1 40 ? -13.305 -1.189 -16.5 1 64.88 40 HIS B C 1
ATOM 1550 O O . HIS B 1 40 ? -12.156 -1.643 -16.422 1 64.88 40 HIS B O 1
ATOM 1556 N N . GLY B 1 41 ? -14.398 -1.708 -16.016 1 72.5 41 GLY B N 1
ATOM 1557 C CA . GLY B 1 41 ? -14.25 -2.906 -15.203 1 72.5 41 GLY B CA 1
ATOM 1558 C C . GLY B 1 41 ? -13.797 -4.113 -16 1 72.5 41 GLY B C 1
ATOM 1559 O O . GLY B 1 41 ? -12.938 -4.879 -15.547 1 72.5 41 GLY B O 1
ATOM 1560 N N . ASP B 1 42 ? -14.406 -4.184 -17.188 1 76.19 42 ASP B N 1
ATOM 1561 C CA . ASP B 1 42 ? -14.039 -5.297 -18.047 1 76.19 42 ASP B CA 1
ATOM 1562 C C . ASP B 1 42 ? -12.586 -5.176 -18.516 1 76.19 42 ASP B C 1
ATOM 1564 O O . ASP B 1 42 ? -11.875 -6.176 -18.625 1 76.19 42 ASP B O 1
ATOM 1568 N N . GLU B 1 43 ? -12.156 -3.953 -18.75 1 84.19 43 GLU B N 1
ATOM 1569 C CA . GLU B 1 43 ? -10.781 -3.725 -19.172 1 84.19 43 GLU B CA 1
ATOM 1570 C C . GLU B 1 43 ? -9.797 -4.078 -18.062 1 84.19 43 GLU B C 1
ATOM 1572 O O . GLU B 1 43 ? -8.781 -4.738 -18.312 1 84.19 43 GLU B O 1
ATOM 1577 N N . ILE B 1 44 ? -10.078 -3.67 -16.844 1 87.81 44 ILE B N 1
ATOM 1578 C CA . ILE B 1 44 ? -9.203 -3.957 -15.719 1 87.81 44 ILE B CA 1
ATOM 1579 C C . ILE B 1 44 ? -9.117 -5.465 -15.5 1 87.81 44 ILE B C 1
ATOM 1581 O O . ILE B 1 44 ? -8.031 -6 -15.242 1 87.81 44 ILE B O 1
ATOM 1585 N N . ARG B 1 45 ? -10.25 -6.078 -15.695 1 86.12 45 ARG B N 1
ATOM 1586 C CA . ARG B 1 45 ? -10.273 -7.527 -15.523 1 86.12 45 ARG B CA 1
ATOM 1587 C C . ARG B 1 45 ? -9.398 -8.219 -16.562 1 86.12 45 ARG B C 1
ATOM 1589 O O . ARG B 1 45 ? -8.656 -9.141 -16.25 1 86.12 45 ARG B O 1
ATOM 1596 N N . ASN B 1 46 ? -9.531 -7.832 -17.812 1 89.12 46 ASN B N 1
ATOM 1597 C CA . ASN B 1 46 ? -8.703 -8.406 -18.875 1 89.12 46 ASN B CA 1
ATOM 1598 C C . ASN B 1 46 ? -7.219 -8.164 -18.625 1 89.12 46 ASN B C 1
ATOM 1600 O O . ASN B 1 46 ? -6.395 -9.047 -18.844 1 89.12 46 ASN B O 1
ATOM 1604 N N . MET B 1 47 ? -6.844 -6.98 -18.188 1 90.38 47 MET B N 1
ATOM 1605 C CA . MET B 1 47 ? -5.453 -6.664 -17.859 1 90.38 47 MET B CA 1
ATOM 1606 C C . MET B 1 47 ? -4.949 -7.547 -16.734 1 90.38 47 MET B C 1
ATOM 1608 O O . MET B 1 47 ? -3.812 -8.023 -16.766 1 90.38 47 MET B O 1
ATOM 1612 N N . LYS B 1 48 ? -5.852 -7.699 -15.812 1 90.44 48 LYS B N 1
ATOM 1613 C CA . LYS B 1 48 ? -5.504 -8.523 -14.664 1 90.44 48 LYS B CA 1
ATOM 1614 C C . LYS B 1 48 ? -5.176 -9.953 -15.086 1 90.44 48 LYS B C 1
ATOM 1616 O O . LYS B 1 48 ? -4.145 -10.5 -14.68 1 90.44 48 LYS B O 1
ATOM 1621 N N . ILE B 1 49 ? -6.059 -10.586 -15.914 1 87.88 49 ILE B N 1
ATOM 1622 C CA . ILE B 1 49 ? -5.863 -11.953 -16.391 1 87.88 49 ILE B CA 1
ATOM 1623 C C . ILE B 1 49 ? -4.531 -12.062 -17.125 1 87.88 49 ILE B C 1
ATOM 1625 O O . ILE B 1 49 ? -3.754 -12.984 -16.875 1 87.88 49 ILE B O 1
ATOM 1629 N N . ALA B 1 50 ? -4.277 -11.164 -18.031 1 89.38 50 ALA B N 1
ATOM 1630 C CA . ALA B 1 50 ? -3.018 -11.164 -18.766 1 89.38 50 ALA B CA 1
ATOM 1631 C C . ALA B 1 50 ? -1.828 -11.023 -17.828 1 89.38 50 ALA B C 1
ATOM 1633 O O . ALA B 1 50 ? -0.832 -11.742 -17.969 1 89.38 50 ALA B O 1
ATOM 1634 N N . PHE B 1 51 ? -1.979 -10.133 -16.891 1 91 51 PHE B N 1
ATOM 1635 C CA . PHE B 1 51 ? -0.906 -9.836 -15.945 1 91 51 PHE B CA 1
ATOM 1636 C C . PHE B 1 51 ? -0.562 -11.062 -15.109 1 91 51 PHE B C 1
ATOM 1638 O O . PHE B 1 51 ? 0.607 -11.438 -15 1 91 51 PHE B O 1
ATOM 1645 N N . PHE B 1 52 ? -1.543 -11.734 -14.578 1 92.19 52 PHE B N 1
ATOM 1646 C CA . PHE B 1 52 ? -1.313 -12.859 -13.68 1 92.19 52 PHE B CA 1
ATOM 1647 C C . PHE B 1 52 ? -0.922 -14.109 -14.461 1 92.19 52 PHE B C 1
ATOM 1649 O O . PHE B 1 52 ? -0.138 -14.93 -13.977 1 92.19 52 PHE B O 1
ATOM 1656 N N . THR B 1 53 ? -1.463 -14.281 -15.648 1 89 53 THR B N 1
ATOM 1657 C CA . THR B 1 53 ? -1.042 -15.375 -16.516 1 89 53 THR B CA 1
ATOM 1658 C C . THR B 1 53 ? 0.45 -15.281 -16.812 1 89 53 THR B C 1
ATOM 1660 O O . THR B 1 53 ? 1.17 -16.281 -16.734 1 89 53 THR B O 1
ATOM 1663 N N . ASP B 1 54 ? 0.873 -14.094 -17.062 1 90.56 54 ASP B N 1
ATOM 1664 C CA . ASP B 1 54 ? 2.285 -13.875 -17.359 1 90.56 54 ASP B CA 1
ATOM 1665 C C . ASP B 1 54 ? 3.145 -14.055 -16.109 1 90.56 54 ASP B C 1
ATOM 1667 O O . ASP B 1 54 ? 4.215 -14.664 -16.172 1 90.56 54 ASP B O 1
ATOM 1671 N N . ALA B 1 55 ? 2.672 -13.609 -15.031 1 92.38 55 ALA B N 1
ATOM 1672 C CA . ALA B 1 55 ? 3.473 -13.555 -13.805 1 92.38 55 ALA B CA 1
ATOM 1673 C C . ALA B 1 55 ? 3.592 -14.938 -13.172 1 92.38 55 ALA B C 1
ATOM 1675 O O . ALA B 1 55 ? 4.637 -15.281 -12.609 1 92.38 55 ALA B O 1
ATOM 1676 N N . LEU B 1 56 ? 2.574 -15.734 -13.266 1 94.81 56 LEU B N 1
ATOM 1677 C CA . LEU B 1 56 ? 2.521 -16.953 -12.469 1 94.81 56 LEU B CA 1
ATOM 1678 C C . LEU B 1 56 ? 2.848 -18.172 -13.32 1 94.81 56 LEU B C 1
ATOM 1680 O O . LEU B 1 56 ? 3.227 -19.219 -12.789 1 94.81 56 LEU B O 1
ATOM 1684 N N . GLN B 1 57 ? 2.682 -18.047 -14.656 1 92.38 57 GLN B N 1
ATOM 1685 C CA . GLN B 1 57 ? 2.934 -19.172 -15.555 1 92.38 57 GLN B CA 1
ATOM 1686 C C . GLN B 1 57 ? 2.229 -20.438 -15.07 1 92.38 57 GLN B C 1
ATOM 1688 O O . GLN B 1 57 ? 2.863 -21.469 -14.898 1 92.38 57 GLN B O 1
ATOM 1693 N N . LEU B 1 58 ? 0.977 -20.344 -14.945 1 93.44 58 LEU B N 1
ATOM 1694 C CA . LEU B 1 58 ? 0.167 -21.453 -14.445 1 93.44 58 LEU B CA 1
ATOM 1695 C C . LEU B 1 58 ? -0.067 -22.484 -15.531 1 93.44 58 LEU B C 1
ATOM 1697 O O . LEU B 1 58 ? -0.24 -22.141 -16.703 1 93.44 58 LEU B O 1
ATOM 1701 N N . THR B 1 59 ? -0.066 -23.766 -15.094 1 92.19 59 THR B N 1
ATOM 1702 C CA . THR B 1 59 ? -0.544 -24.812 -15.992 1 92.19 59 THR B CA 1
ATOM 1703 C C . THR B 1 59 ? -2.055 -24.719 -16.172 1 92.19 59 THR B C 1
ATOM 1705 O O . THR B 1 59 ? -2.742 -24.062 -15.391 1 92.19 59 THR B O 1
ATOM 1708 N N . PRO B 1 60 ? -2.561 -25.312 -17.25 1 92.44 60 PRO B N 1
ATOM 1709 C CA . PRO B 1 60 ? -4.012 -25.312 -17.438 1 92.44 60 PRO B CA 1
ATOM 1710 C C . PRO B 1 60 ? -4.762 -25.844 -16.219 1 92.44 60 PRO B C 1
ATOM 1712 O O . PRO B 1 60 ? -5.797 -25.297 -15.836 1 92.44 60 PRO B O 1
ATOM 1715 N N . GLU B 1 61 ? -4.23 -26.891 -15.578 1 94.25 61 GLU B N 1
ATOM 1716 C CA . GLU B 1 61 ? -4.859 -27.469 -14.391 1 94.25 61 GLU B CA 1
ATOM 1717 C C . GLU B 1 61 ? -4.832 -26.484 -13.219 1 94.25 61 GLU B C 1
ATOM 1719 O O . GLU B 1 61 ? -5.82 -26.344 -12.5 1 94.25 61 GLU B O 1
ATOM 1724 N N . GLN B 1 62 ? -3.695 -25.828 -13.008 1 93.75 62 GLN B N 1
ATOM 1725 C CA . GLN B 1 62 ? -3.561 -24.812 -11.969 1 93.75 62 GLN B CA 1
ATOM 1726 C C . GLN B 1 62 ? -4.496 -23.641 -12.227 1 93.75 62 GLN B C 1
ATOM 1728 O O . GLN B 1 62 ? -5.125 -23.125 -11.297 1 93.75 62 GLN B O 1
ATOM 1733 N N . SER B 1 63 ? -4.617 -23.188 -13.445 1 93 63 SER B N 1
ATOM 1734 C CA . SER B 1 63 ? -5.434 -22.047 -13.828 1 93 63 SER B CA 1
ATOM 1735 C C . SER B 1 63 ? -6.898 -22.266 -13.477 1 93 63 SER B C 1
ATOM 1737 O O . SER B 1 63 ? -7.57 -21.344 -12.992 1 93 63 SER B O 1
ATOM 1739 N N . GLU B 1 64 ? -7.363 -23.391 -13.742 1 94.56 64 GLU B N 1
ATOM 1740 C CA . GLU B 1 64 ? -8.766 -23.703 -13.469 1 94.56 64 GLU B CA 1
ATOM 1741 C C . GLU B 1 64 ? -9.078 -23.547 -11.984 1 94.56 64 GLU B C 1
ATOM 1743 O O . GLU B 1 64 ? -10.164 -23.078 -11.617 1 94.56 64 GLU B O 1
ATOM 1748 N N . LYS B 1 65 ? -8.156 -23.891 -11.125 1 96.5 65 LYS B N 1
ATOM 1749 C CA . LYS B 1 65 ? -8.367 -23.812 -9.68 1 96.5 65 LYS B CA 1
ATOM 1750 C C . LYS B 1 65 ? -8.055 -22.406 -9.156 1 96.5 65 LYS B C 1
ATOM 1752 O O . LYS B 1 65 ? -8.609 -21.984 -8.141 1 96.5 65 LYS B O 1
ATOM 1757 N N . PHE B 1 66 ? -7.18 -21.781 -9.844 1 97.25 66 PHE B N 1
ATOM 1758 C CA . PHE B 1 66 ? -6.602 -20.531 -9.375 1 97.25 66 PHE B CA 1
ATOM 1759 C C . PHE B 1 66 ? -7.617 -19.391 -9.477 1 97.25 66 PHE B C 1
ATOM 1761 O O . PHE B 1 66 ? -7.785 -18.625 -8.531 1 97.25 66 PHE B O 1
ATOM 1768 N N . TRP B 1 67 ? -8.375 -19.281 -10.508 1 94.81 67 TRP B N 1
ATOM 1769 C CA . TRP B 1 67 ? -9.117 -18.078 -10.828 1 94.81 67 TRP B CA 1
ATOM 1770 C C . TRP B 1 67 ? -10.281 -17.875 -9.867 1 94.81 67 TRP B C 1
ATOM 1772 O O . TRP B 1 67 ? -10.539 -16.766 -9.398 1 94.81 67 TRP B O 1
ATOM 1782 N N . PRO B 1 68 ? -10.977 -18.922 -9.453 1 96.81 68 PRO B N 1
ATOM 1783 C CA . PRO B 1 68 ? -12.016 -18.719 -8.438 1 96.81 68 PRO B CA 1
ATOM 1784 C C . PRO B 1 68 ? -11.453 -18.203 -7.117 1 96.81 68 PRO B C 1
ATOM 1786 O O . PRO B 1 68 ? -12.055 -17.328 -6.484 1 96.81 68 PRO B O 1
ATOM 1789 N N . VAL B 1 69 ? -10.312 -18.656 -6.68 1 98.06 69 VAL B N 1
ATOM 1790 C CA . VAL B 1 69 ? -9.68 -18.219 -5.438 1 98.06 69 VAL B CA 1
ATOM 1791 C C . VAL B 1 69 ? -9.188 -16.781 -5.582 1 98.06 69 VAL B C 1
ATOM 1793 O O . VAL B 1 69 ? -9.391 -15.961 -4.691 1 98.06 69 VAL B O 1
ATOM 1796 N N . TYR B 1 70 ? -8.586 -16.5 -6.691 1 96.38 70 TYR B N 1
ATOM 1797 C CA . TYR B 1 70 ? -8.078 -15.156 -6.902 1 96.38 70 TYR B CA 1
ATOM 1798 C C . TYR B 1 70 ? -9.219 -14.148 -6.98 1 96.38 70 TYR B C 1
ATOM 1800 O O . TYR B 1 70 ? -9.109 -13.031 -6.473 1 96.38 70 TYR B O 1
ATOM 1808 N N . ASN B 1 71 ? -10.305 -14.516 -7.695 1 94.5 71 ASN B N 1
ATOM 1809 C CA . ASN B 1 71 ? -11.453 -13.609 -7.77 1 94.5 71 ASN B CA 1
ATOM 1810 C C . ASN B 1 71 ? -12.016 -13.305 -6.387 1 94.5 71 ASN B C 1
ATOM 1812 O O . ASN B 1 71 ? -12.383 -12.164 -6.102 1 94.5 71 ASN B O 1
ATOM 1816 N N . ALA B 1 72 ? -12.062 -14.312 -5.559 1 97.81 72 ALA B N 1
ATOM 1817 C CA . ALA B 1 72 ? -12.5 -14.094 -4.18 1 97.81 72 ALA B CA 1
ATOM 1818 C C . ALA B 1 72 ? -11.516 -13.195 -3.434 1 97.81 72 ALA B C 1
ATOM 1820 O O . ALA B 1 72 ? -11.922 -12.312 -2.678 1 97.81 72 ALA B O 1
ATOM 1821 N N . TYR B 1 73 ? -10.219 -13.445 -3.656 1 97.81 73 TYR B N 1
ATOM 1822 C CA . TYR B 1 73 ? -9.164 -12.625 -3.072 1 97.81 73 TYR B CA 1
ATOM 1823 C C . TYR B 1 73 ? -9.281 -11.172 -3.535 1 97.81 73 TYR B C 1
ATOM 1825 O O . TYR B 1 73 ? -9.234 -10.25 -2.721 1 97.81 73 TYR B O 1
ATOM 1833 N N . TRP B 1 74 ? -9.453 -11 -4.789 1 94.38 74 TRP B N 1
ATOM 1834 C CA . TRP B 1 74 ? -9.586 -9.672 -5.387 1 94.38 74 TRP B CA 1
ATOM 1835 C C . TRP B 1 74 ? -10.773 -8.93 -4.785 1 94.38 74 TRP B C 1
ATOM 1837 O O . TRP B 1 74 ? -10.664 -7.746 -4.441 1 94.38 74 TRP B O 1
ATOM 1847 N N . ASN B 1 75 ? -11.867 -9.602 -4.641 1 96.25 75 ASN B N 1
ATOM 1848 C CA . ASN B 1 75 ? -13.055 -8.984 -4.062 1 96.25 75 ASN B CA 1
ATOM 1849 C C . ASN B 1 75 ? -12.836 -8.602 -2.602 1 96.25 75 ASN B C 1
ATOM 1851 O O . ASN B 1 75 ? -13.281 -7.539 -2.162 1 96.25 75 ASN B O 1
ATOM 1855 N N . ALA B 1 76 ? -12.18 -9.484 -1.888 1 98.19 76 ALA B N 1
ATOM 1856 C CA . ALA B 1 76 ? -11.875 -9.18 -0.491 1 98.19 76 ALA B CA 1
ATOM 1857 C C . ALA B 1 76 ? -10.984 -7.941 -0.379 1 98.19 76 ALA B C 1
ATOM 1859 O O . ALA B 1 76 ? -11.219 -7.078 0.469 1 98.19 76 ALA B O 1
ATOM 1860 N N . ARG B 1 77 ? -9.992 -7.836 -1.245 1 96.56 77 ARG B N 1
ATOM 1861 C CA . ARG B 1 77 ? -9.102 -6.684 -1.264 1 96.56 77 ARG B CA 1
ATOM 1862 C C . ARG B 1 77 ? -9.852 -5.414 -1.641 1 96.56 77 ARG B C 1
ATOM 1864 O O . ARG B 1 77 ? -9.586 -4.344 -1.089 1 96.56 77 ARG B O 1
ATOM 1871 N N . ARG B 1 78 ? -10.734 -5.555 -2.535 1 94.69 78 ARG B N 1
ATOM 1872 C CA . ARG B 1 78 ? -11.539 -4.41 -2.961 1 94.69 78 ARG B CA 1
ATOM 1873 C C . ARG B 1 78 ? -12.398 -3.891 -1.816 1 94.69 78 ARG B C 1
ATOM 1875 O O . ARG B 1 78 ? -12.586 -2.68 -1.668 1 94.69 78 ARG B O 1
ATOM 1882 N N . GLU B 1 79 ? -12.945 -4.809 -1.075 1 97.88 79 GLU B N 1
ATOM 1883 C CA . GLU B 1 79 ? -13.766 -4.398 0.062 1 97.88 79 GLU B CA 1
ATOM 1884 C C . GLU B 1 79 ? -12.945 -3.621 1.085 1 97.88 79 GLU B C 1
ATOM 1886 O O . GLU B 1 79 ? -13.398 -2.609 1.62 1 97.88 79 GLU B O 1
ATOM 1891 N N . VAL B 1 80 ? -11.758 -4.078 1.334 1 98.25 80 VAL B N 1
ATOM 1892 C CA . VAL B 1 80 ? -10.859 -3.352 2.229 1 98.25 80 VAL B CA 1
ATOM 1893 C C . VAL B 1 80 ? -10.5 -1.999 1.616 1 98.25 80 VAL B C 1
ATOM 1895 O O . VAL B 1 80 ? -10.453 -0.986 2.318 1 98.25 80 VAL B O 1
ATOM 1898 N N . GLY B 1 81 ? -10.25 -1.991 0.297 1 96.94 81 GLY B N 1
ATOM 1899 C CA . GLY B 1 81 ? -9.953 -0.763 -0.422 1 96.94 81 GLY B CA 1
ATOM 1900 C C . GLY B 1 81 ? -11.062 0.266 -0.34 1 96.94 81 GLY B C 1
ATOM 1901 O O . GLY B 1 81 ? -10.797 1.466 -0.244 1 96.94 81 GLY B O 1
ATOM 1902 N N . LYS B 1 82 ? -12.281 -0.179 -0.37 1 97.56 82 LYS B N 1
ATOM 1903 C CA . LYS B 1 82 ? -13.43 0.72 -0.236 1 97.56 82 LYS B CA 1
ATOM 1904 C C . LYS B 1 82 ? -13.438 1.392 1.134 1 97.56 82 LYS B C 1
ATOM 1906 O O . LYS B 1 82 ? -13.672 2.598 1.237 1 97.56 82 LYS B O 1
ATOM 1911 N N . LYS B 1 83 ? -13.203 0.601 2.096 1 97.94 83 LYS B N 1
ATOM 1912 C CA . LYS B 1 83 ? -13.148 1.149 3.447 1 97.94 83 LYS B CA 1
ATOM 1913 C C . LYS B 1 83 ? -12.023 2.174 3.576 1 97.94 83 LYS B C 1
ATOM 1915 O O . LYS B 1 83 ? -12.195 3.221 4.203 1 97.94 83 LYS B O 1
ATOM 1920 N N . ARG B 1 84 ? -10.883 1.896 3.02 1 98 84 ARG B N 1
ATOM 1921 C CA . ARG B 1 84 ? -9.75 2.811 3.033 1 98 84 ARG B CA 1
ATOM 1922 C C . ARG B 1 84 ? -10.102 4.137 2.371 1 98 84 ARG B C 1
ATOM 1924 O O . ARG B 1 84 ? -9.812 5.207 2.912 1 98 84 ARG B O 1
ATOM 1931 N N . ARG B 1 85 ? -10.711 4.02 1.27 1 97.25 85 ARG B N 1
ATOM 1932 C CA . ARG B 1 85 ? -11.094 5.223 0.539 1 97.25 85 ARG B CA 1
ATOM 1933 C C . ARG B 1 85 ? -12.039 6.086 1.365 1 97.25 85 ARG B C 1
ATOM 1935 O O . ARG B 1 85 ? -11.93 7.316 1.365 1 97.25 85 ARG B O 1
ATOM 1942 N N . GLU B 1 86 ? -12.945 5.445 2.023 1 97.94 86 GLU B N 1
ATOM 1943 C CA . GLU B 1 86 ? -13.898 6.172 2.863 1 97.94 86 GLU B CA 1
ATOM 1944 C C . GLU B 1 86 ? -13.188 6.883 4.008 1 97.94 86 GLU B C 1
ATOM 1946 O O . GLU B 1 86 ? -13.453 8.055 4.281 1 97.94 86 GLU B O 1
ATOM 1951 N N . VAL B 1 87 ? -12.32 6.195 4.652 1 98.19 87 VAL B N 1
ATOM 1952 C CA . VAL B 1 87 ? -11.578 6.766 5.773 1 98.19 87 VAL B CA 1
ATOM 1953 C C . VAL B 1 87 ? -10.68 7.902 5.277 1 98.19 87 VAL B C 1
ATOM 1955 O O . VAL B 1 87 ? -10.633 8.969 5.891 1 98.19 87 VAL B O 1
ATOM 1958 N N . TYR B 1 88 ? -10.016 7.715 4.145 1 97.94 88 TYR B N 1
ATOM 1959 C CA . TYR B 1 88 ? -9.141 8.727 3.576 1 97.94 88 TYR B CA 1
ATOM 1960 C C . TYR B 1 88 ? -9.922 9.977 3.188 1 97.94 88 TYR B C 1
ATOM 1962 O O . TYR B 1 88 ? -9.445 11.102 3.365 1 97.94 88 TYR B O 1
ATOM 1970 N N . LYS B 1 89 ? -11.086 9.758 2.688 1 97.81 89 LYS B N 1
ATOM 1971 C CA . LYS B 1 89 ? -11.93 10.898 2.322 1 97.81 89 LYS B CA 1
ATOM 1972 C C . LYS B 1 89 ? -12.242 11.766 3.535 1 97.81 89 LYS B C 1
ATOM 1974 O O . LYS B 1 89 ? -12.117 12.992 3.477 1 97.81 89 LYS B O 1
ATOM 1979 N N . ILE B 1 90 ? -12.625 11.141 4.586 1 97.88 90 ILE B N 1
ATOM 1980 C CA . ILE B 1 90 ? -12.938 11.859 5.816 1 97.88 90 ILE B CA 1
ATOM 1981 C C . ILE B 1 90 ? -11.711 12.648 6.277 1 97.88 90 ILE B C 1
ATOM 1983 O O . ILE B 1 90 ? -11.828 13.812 6.664 1 97.88 90 ILE B O 1
ATOM 1987 N N . ILE B 1 91 ? -10.586 12.078 6.172 1 97.81 91 ILE B N 1
ATOM 1988 C CA . ILE B 1 91 ? -9.336 12.688 6.621 1 97.81 91 ILE B CA 1
ATOM 1989 C C . ILE B 1 91 ? -8.969 13.852 5.703 1 97.81 91 ILE B C 1
ATOM 1991 O O . ILE B 1 91 ? -8.609 14.938 6.176 1 97.81 91 ILE B O 1
ATOM 1995 N N . ARG B 1 92 ? -9.109 13.633 4.449 1 96.06 92 ARG B N 1
ATOM 1996 C CA . ARG B 1 92 ? -8.781 14.68 3.486 1 96.06 92 ARG B CA 1
ATOM 1997 C C . ARG B 1 92 ? -9.664 15.906 3.691 1 96.06 92 ARG B C 1
ATOM 1999 O O . ARG B 1 92 ? -9.219 17.047 3.5 1 96.06 92 ARG B O 1
ATOM 2006 N N . GLU B 1 93 ? -10.828 15.703 4.117 1 95.69 93 GLU B N 1
ATOM 2007 C CA . GLU B 1 93 ? -11.797 16.781 4.301 1 95.69 93 GLU B CA 1
ATOM 2008 C C . GLU B 1 93 ? -11.578 17.5 5.629 1 95.69 93 GLU B C 1
ATOM 2010 O O . GLU B 1 93 ? -12.289 18.453 5.949 1 95.69 93 GLU B O 1
ATOM 2015 N N . GLY B 1 94 ? -10.625 17.062 6.359 1 94.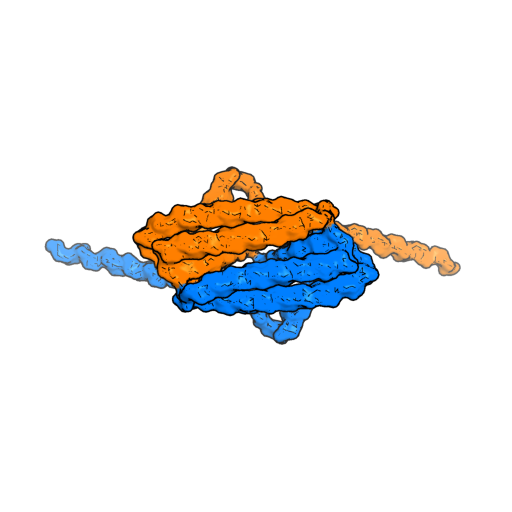69 94 GLY B N 1
ATOM 2016 C CA . GLY B 1 94 ? -10.281 17.734 7.602 1 94.69 94 GLY B CA 1
ATOM 2017 C C . GLY B 1 94 ? -11.234 17.406 8.734 1 94.69 94 GLY B C 1
ATOM 2018 O O . GLY B 1 94 ? -11.281 18.125 9.734 1 94.69 94 GLY B O 1
ATOM 2019 N N . ARG B 1 95 ? -12.016 16.2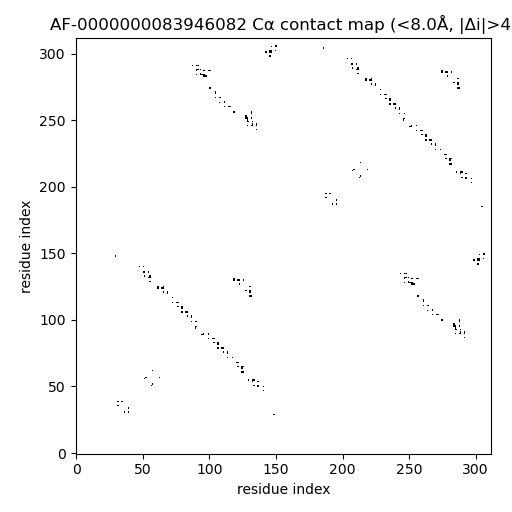97 8.664 1 95.44 95 ARG B N 1
ATOM 2020 C CA . ARG B 1 95 ? -13.039 15.969 9.656 1 95.44 95 ARG B CA 1
ATOM 2021 C C . ARG B 1 95 ? -12.57 14.836 10.57 1 95.44 95 ARG B C 1
ATOM 2023 O O . ARG B 1 95 ? -13.367 14.273 11.328 1 95.44 95 ARG B O 1
ATOM 2030 N N . ALA B 1 96 ? -11.32 14.57 10.461 1 96.06 96 ALA B N 1
ATOM 2031 C CA . ALA B 1 96 ? -10.836 13.406 11.195 1 96.06 96 ALA B CA 1
ATOM 2032 C C . ALA B 1 96 ? -10.758 13.695 12.688 1 96.06 96 ALA B C 1
ATOM 2034 O O . ALA B 1 96 ? -10.375 14.797 13.094 1 96.06 96 ALA B O 1
ATOM 2035 N N . GLY B 1 97 ? -11.18 12.75 13.469 1 94.62 97 GLY B N 1
ATOM 2036 C CA . GLY B 1 97 ? -10.961 12.688 14.906 1 94.62 97 GLY B CA 1
ATOM 2037 C C . GLY B 1 97 ? -10.258 11.414 15.344 1 94.62 97 GLY B C 1
ATOM 2038 O O . GLY B 1 97 ? -9.523 10.805 14.562 1 94.62 97 GLY B O 1
ATOM 2039 N N . GLU 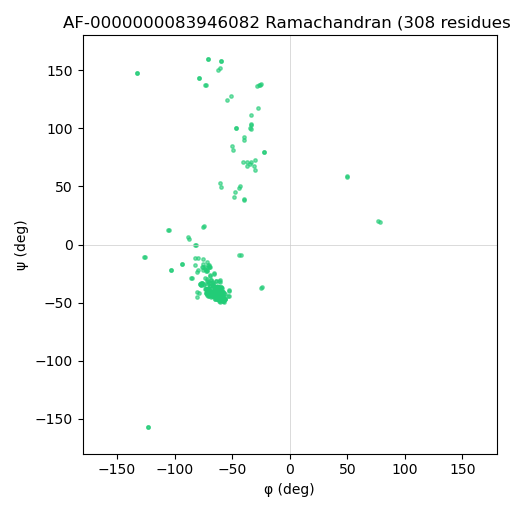B 1 98 ? -10.422 11.055 16.547 1 96.62 98 GLU B N 1
ATOM 2040 C CA . GLU B 1 98 ? -9.758 9.891 17.125 1 96.62 98 GLU B CA 1
ATOM 2041 C C . GLU B 1 98 ? -10.211 8.602 16.453 1 96.62 98 GLU B C 1
ATOM 2043 O O . GLU B 1 98 ? -9.43 7.66 16.312 1 96.62 98 GLU B O 1
ATOM 2048 N N . GLN B 1 99 ? -11.406 8.594 16.031 1 97.81 99 GLN B N 1
ATOM 2049 C CA . GLN B 1 99 ? -11.977 7.402 15.422 1 97.81 99 GLN B CA 1
ATOM 2050 C C . GLN B 1 99 ? -11.234 7.039 14.141 1 97.81 99 GLN B C 1
ATOM 2052 O O . GLN B 1 99 ? -11.055 5.859 13.828 1 97.81 99 GLN B O 1
ATOM 2057 N N . GLN B 1 100 ? -10.82 8.023 13.406 1 98 100 GLN B N 1
ATOM 2058 C CA . GLN B 1 100 ? -10.188 7.762 12.117 1 98 100 GLN B CA 1
ATOM 2059 C C . GLN B 1 100 ? -8.82 7.109 12.297 1 98 100 GLN B C 1
ATOM 2061 O O . GLN B 1 100 ? -8.367 6.363 11.43 1 98 100 GLN B O 1
ATOM 2066 N N . PHE B 1 101 ? -8.156 7.355 13.445 1 98.56 101 PHE B N 1
ATOM 2067 C CA . PHE B 1 101 ? -6.91 6.648 13.711 1 98.56 101 PHE B CA 1
ATOM 2068 C C . PHE B 1 101 ? -7.164 5.164 13.93 1 98.56 101 PHE B C 1
ATOM 2070 O O . PHE B 1 101 ? -6.406 4.32 13.445 1 98.56 101 PHE B O 1
ATOM 2077 N N . LYS B 1 102 ? -8.234 4.887 14.633 1 98.44 102 LYS B N 1
ATOM 2078 C CA . LYS B 1 102 ? -8.625 3.49 14.828 1 98.44 102 LYS B CA 1
ATOM 2079 C C . LYS B 1 102 ? -9 2.832 13.5 1 98.44 102 LYS B C 1
ATOM 2081 O O . LYS B 1 102 ? -8.656 1.672 13.258 1 98.44 102 LYS B O 1
ATOM 2086 N N . ASP B 1 103 ? -9.68 3.594 12.672 1 98.62 103 ASP B N 1
ATOM 2087 C CA . ASP B 1 103 ? -10.07 3.08 11.359 1 98.62 103 ASP B CA 1
ATOM 2088 C C . ASP B 1 103 ? -8.844 2.797 10.492 1 98.62 103 ASP B C 1
ATOM 2090 O O . ASP B 1 103 ? -8.805 1.792 9.781 1 98.62 103 ASP B O 1
ATOM 2094 N N . LEU B 1 104 ? -7.855 3.695 10.523 1 98.38 104 LEU B N 1
ATOM 2095 C CA . LEU B 1 104 ? -6.621 3.5 9.773 1 98.38 104 LEU B CA 1
ATOM 2096 C C . LEU B 1 104 ? -5.949 2.189 10.164 1 98.38 104 LEU B C 1
ATOM 2098 O O . LEU B 1 104 ? -5.602 1.382 9.297 1 98.38 104 LEU B O 1
ATOM 2102 N N . LEU B 1 105 ? -5.844 1.989 11.484 1 98.81 105 LEU B N 1
ATOM 2103 C CA . LEU B 1 105 ? -5.211 0.768 11.969 1 98.81 105 LEU B CA 1
ATOM 2104 C C . LEU B 1 105 ? -6.074 -0.451 11.672 1 98.81 105 LEU B C 1
ATOM 2106 O O . LEU B 1 105 ? -5.555 -1.527 11.367 1 98.81 105 LEU B O 1
ATOM 2110 N N . GLY B 1 106 ? -7.395 -0.253 11.75 1 98.75 106 GLY B N 1
ATOM 2111 C CA . GLY B 1 106 ? -8.32 -1.325 11.422 1 98.75 106 GLY B CA 1
ATOM 2112 C C . GLY B 1 106 ? -8.227 -1.769 9.969 1 98.75 106 GLY B C 1
ATOM 2113 O O . GLY B 1 106 ? -8.375 -2.953 9.664 1 98.75 106 GLY B O 1
ATOM 2114 N N . ILE B 1 107 ? -8.008 -0.875 9.078 1 98.62 107 ILE B N 1
ATOM 2115 C CA . ILE B 1 107 ? -7.82 -1.187 7.66 1 98.62 107 ILE B CA 1
ATOM 2116 C C . ILE B 1 107 ? -6.57 -2.045 7.48 1 98.62 107 ILE B C 1
ATOM 2118 O O . ILE B 1 107 ? -6.586 -3.025 6.734 1 98.62 107 ILE B O 1
ATOM 2122 N N . MET B 1 108 ? -5.488 -1.689 8.188 1 98.56 108 MET B N 1
ATOM 2123 C CA . MET B 1 108 ? -4.254 -2.465 8.109 1 98.56 108 MET B CA 1
ATOM 2124 C C . MET B 1 108 ? -4.461 -3.873 8.664 1 98.56 108 MET B C 1
ATOM 2126 O O . MET B 1 108 ? -3.947 -4.844 8.102 1 98.56 108 MET B O 1
ATOM 2130 N N . ASP B 1 109 ? -5.281 -3.965 9.727 1 98.88 109 ASP B N 1
ATOM 2131 C CA . ASP B 1 109 ? -5.605 -5.273 10.289 1 98.88 109 ASP B CA 1
ATOM 2132 C C . ASP B 1 109 ? -6.414 -6.109 9.297 1 98.88 1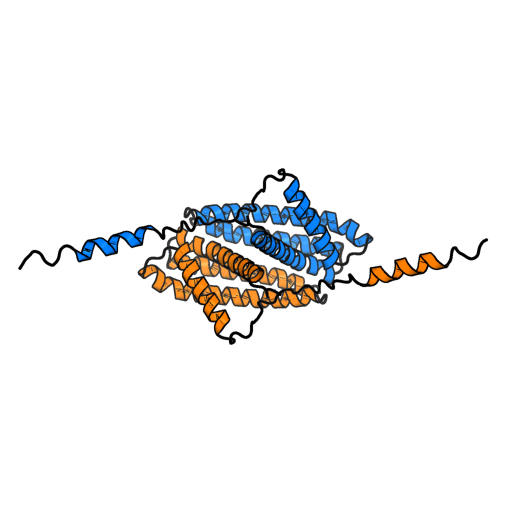09 ASP B C 1
ATOM 2134 O O . ASP B 1 109 ? -6.176 -7.312 9.156 1 98.88 109 ASP B O 1
ATOM 2138 N N . ALA B 1 110 ? -7.344 -5.484 8.664 1 98.81 110 ALA B N 1
ATOM 2139 C CA . ALA B 1 110 ? -8.18 -6.18 7.684 1 98.81 110 ALA B CA 1
ATOM 2140 C C . ALA B 1 110 ? -7.344 -6.656 6.496 1 98.81 110 ALA B C 1
ATOM 2142 O O . ALA B 1 110 ? -7.52 -7.777 6.02 1 98.81 110 ALA B O 1
ATOM 2143 N N . GLU B 1 111 ? -6.438 -5.816 6 1 98.44 111 GLU B N 1
ATOM 2144 C CA . GLU B 1 111 ? -5.543 -6.199 4.91 1 98.44 111 GLU B CA 1
ATOM 2145 C C . GLU B 1 111 ? -4.68 -7.391 5.301 1 98.44 111 GLU B C 1
ATOM 2147 O O . GLU B 1 111 ? -4.496 -8.32 4.508 1 98.44 111 GLU B O 1
ATOM 2152 N N . ARG B 1 112 ? -4.16 -7.344 6.473 1 98.75 112 ARG B N 1
ATOM 2153 C CA . ARG B 1 112 ? -3.326 -8.43 6.969 1 98.75 112 ARG B CA 1
ATOM 2154 C C . ARG B 1 112 ? -4.117 -9.734 7.055 1 98.75 112 ARG B C 1
ATOM 2156 O O . ARG B 1 112 ? -3.607 -10.805 6.711 1 98.75 112 ARG B O 1
ATOM 2163 N N . LYS B 1 113 ? -5.312 -9.594 7.59 1 98.88 113 LYS B N 1
ATOM 2164 C CA . LYS B 1 113 ? -6.16 -10.773 7.719 1 98.88 113 LYS B CA 1
ATOM 2165 C C . LYS B 1 113 ? -6.484 -11.375 6.355 1 98.88 113 LYS B C 1
ATOM 2167 O O . LYS B 1 113 ? -6.422 -12.594 6.176 1 98.88 113 LYS B O 1
ATOM 2172 N N . VAL B 1 114 ? -6.875 -10.531 5.375 1 98.81 114 VAL B N 1
ATOM 2173 C CA . VAL B 1 114 ? -7.145 -11.008 4.023 1 98.81 114 VAL B CA 1
ATOM 2174 C C . VAL B 1 114 ? -5.914 -11.719 3.467 1 98.81 114 VAL B C 1
ATOM 2176 O O . VAL B 1 114 ? -6.023 -12.805 2.896 1 98.81 114 VAL B O 1
ATOM 2179 N N . THR B 1 115 ? -4.723 -11.094 3.617 1 98.69 115 THR B N 1
ATOM 2180 C CA . THR B 1 115 ? -3.48 -11.68 3.127 1 98.69 115 THR B CA 1
ATOM 2181 C C . THR B 1 115 ? -3.232 -13.039 3.77 1 98.69 115 THR B C 1
ATOM 2183 O O . THR B 1 115 ? -2.963 -14.023 3.074 1 98.69 115 THR B O 1
ATOM 2186 N N . SER B 1 116 ? -3.396 -13.117 5.07 1 98.75 116 SER B N 1
ATOM 2187 C CA . SER B 1 116 ? -3.17 -14.367 5.801 1 98.75 116 SER B CA 1
ATOM 2188 C C . SER B 1 116 ? -4.137 -15.453 5.348 1 98.75 116 SER B C 1
ATOM 2190 O O . SER B 1 116 ? -3.725 -16.594 5.094 1 98.75 116 SER B O 1
ATOM 2192 N N . ASP B 1 117 ? -5.41 -15.086 5.227 1 98.81 117 ASP B N 1
ATOM 2193 C CA . ASP B 1 117 ? -6.434 -16.047 4.812 1 98.81 117 ASP B CA 1
ATOM 2194 C C . ASP B 1 117 ? -6.133 -16.594 3.42 1 98.81 117 ASP B C 1
ATOM 2196 O O . ASP B 1 117 ? -6.297 -17.797 3.176 1 98.81 117 ASP B O 1
ATOM 2200 N N . TYR B 1 118 ? -5.633 -15.789 2.574 1 98.69 118 TYR B N 1
ATOM 2201 C CA . TYR B 1 118 ? -5.508 -16.234 1.189 1 98.69 118 TYR B CA 1
ATOM 2202 C C . TYR B 1 118 ? -4.129 -16.828 0.931 1 98.69 118 TYR B C 1
ATOM 2204 O O . TYR B 1 118 ? -3.916 -17.5 -0.086 1 98.69 118 TYR B O 1
ATOM 2212 N N . ILE B 1 119 ? -3.146 -16.562 1.834 1 98.62 119 ILE B N 1
ATOM 2213 C CA . ILE B 1 119 ? -1.947 -17.391 1.825 1 98.62 119 ILE B CA 1
ATOM 2214 C C . ILE B 1 119 ? -2.336 -18.859 1.987 1 98.62 119 ILE B C 1
ATOM 2216 O O . ILE B 1 119 ? -1.91 -19.719 1.205 1 98.62 119 ILE B O 1
ATOM 2220 N N . ALA B 1 120 ? -3.195 -19.094 2.953 1 98.5 120 ALA B N 1
ATOM 2221 C CA . ALA B 1 120 ? -3.645 -20.469 3.215 1 98.5 120 ALA B CA 1
ATOM 2222 C C . ALA B 1 120 ? -4.395 -21.031 2.014 1 98.5 120 ALA B C 1
ATOM 2224 O O . ALA B 1 120 ? -4.172 -22.172 1.622 1 98.5 120 ALA B O 1
ATOM 2225 N N . ARG B 1 121 ? -5.238 -20.25 1.381 1 98.62 121 ARG B N 1
ATOM 2226 C CA . ARG B 1 121 ? -6.059 -20.719 0.271 1 98.62 121 ARG B CA 1
ATOM 2227 C C . ARG B 1 121 ? -5.211 -20.969 -0.971 1 98.62 121 ARG B C 1
ATOM 2229 O O . ARG B 1 121 ? -5.375 -21.984 -1.649 1 98.62 121 ARG B O 1
ATOM 2236 N N . PHE B 1 122 ? -4.293 -20.047 -1.284 1 98.38 122 PHE B N 1
ATOM 2237 C CA . PHE B 1 122 ? -3.447 -20.234 -2.459 1 98.38 122 PHE B CA 1
ATOM 2238 C C . PHE B 1 122 ? -2.488 -21.391 -2.266 1 98.38 122 PHE B C 1
ATOM 2240 O O . PHE B 1 122 ? -2.164 -22.109 -3.221 1 98.38 122 PHE B O 1
ATOM 2247 N N . ARG B 1 123 ? -2.062 -21.656 -1.021 1 97.94 123 ARG B N 1
ATOM 2248 C CA . ARG B 1 123 ? -1.13 -22.75 -0.739 1 97.94 123 ARG B CA 1
ATOM 2249 C C . ARG B 1 123 ? -1.795 -24.109 -0.938 1 97.94 123 ARG B C 1
ATOM 2251 O O . ARG B 1 123 ? -1.114 -25.109 -1.127 1 97.94 123 ARG B O 1
ATOM 2258 N N . GLN B 1 124 ? -3.08 -24.141 -0.936 1 97.81 124 GLN B N 1
ATOM 2259 C CA . GLN B 1 124 ? -3.809 -25.391 -1.17 1 97.81 124 GLN B CA 1
ATOM 2260 C C . GLN B 1 124 ? -3.793 -25.766 -2.648 1 97.81 124 GLN B C 1
ATOM 2262 O O . GLN B 1 124 ? -3.934 -26.938 -2.998 1 97.81 124 GLN B O 1
ATOM 2267 N N . ILE B 1 125 ? -3.518 -24.766 -3.502 1 97.44 125 ILE B N 1
ATOM 2268 C CA . ILE B 1 125 ? -3.738 -25.062 -4.914 1 97.44 125 ILE B CA 1
ATOM 2269 C C . ILE B 1 125 ? -2.465 -24.766 -5.703 1 97.44 125 ILE B C 1
ATOM 2271 O O . ILE B 1 125 ? -2.363 -25.125 -6.883 1 97.44 125 ILE B O 1
ATOM 2275 N N . LEU B 1 126 ? -1.523 -24.125 -5.066 1 97.38 126 LEU B N 1
ATOM 2276 C CA . LEU B 1 126 ? -0.279 -23.766 -5.738 1 97.38 126 LEU B CA 1
ATOM 2277 C C . LEU B 1 126 ? 0.927 -24.125 -4.875 1 97.38 126 LEU B C 1
ATOM 2279 O O . LEU B 1 126 ? 0.854 -24.062 -3.646 1 97.38 126 LEU B O 1
ATOM 2283 N N . PRO B 1 127 ? 2.061 -24.5 -5.582 1 96.62 127 PRO B N 1
ATOM 2284 C CA . PRO B 1 127 ? 3.301 -24.578 -4.809 1 96.62 127 PRO B CA 1
ATOM 2285 C C . PRO B 1 127 ? 3.674 -23.234 -4.168 1 96.62 127 PRO B C 1
ATOM 2287 O O . PRO B 1 127 ? 3.217 -22.188 -4.617 1 96.62 127 PRO B O 1
ATOM 2290 N N . ALA B 1 128 ? 4.453 -23.266 -3.145 1 97.19 128 ALA B N 1
ATOM 2291 C CA . ALA B 1 128 ? 4.777 -22.109 -2.316 1 97.19 128 ALA B CA 1
ATOM 2292 C C . ALA B 1 128 ? 5.277 -20.938 -3.168 1 97.19 128 ALA B C 1
ATOM 2294 O O . ALA B 1 128 ? 4.844 -19.797 -2.988 1 97.19 128 ALA B O 1
ATOM 2295 N N . ALA B 1 129 ? 6.148 -21.188 -4.113 1 96.94 129 ALA B N 1
ATOM 2296 C CA . ALA B 1 129 ? 6.754 -20.125 -4.922 1 96.94 129 ALA B CA 1
ATOM 2297 C C . ALA B 1 129 ? 5.699 -19.391 -5.73 1 96.94 129 ALA B C 1
ATOM 2299 O O . ALA B 1 129 ? 5.699 -18.156 -5.777 1 96.94 129 ALA B O 1
ATOM 2300 N N . LYS B 1 130 ? 4.824 -20.125 -6.332 1 96.81 130 LYS B N 1
ATOM 2301 C CA . LYS B 1 130 ? 3.771 -19.516 -7.141 1 96.81 130 LYS B CA 1
ATOM 2302 C C . LYS B 1 130 ? 2.74 -18.812 -6.262 1 96.81 130 LYS B C 1
ATOM 2304 O O . LYS B 1 130 ? 2.256 -17.734 -6.605 1 96.81 130 LYS B O 1
ATOM 2309 N N . ALA B 1 131 ? 2.414 -19.453 -5.152 1 98.06 131 ALA B N 1
ATOM 2310 C CA . ALA B 1 131 ? 1.472 -18.828 -4.227 1 98.06 131 ALA B CA 1
ATOM 2311 C C . ALA B 1 131 ? 1.997 -17.484 -3.727 1 98.06 131 ALA B C 1
ATOM 2313 O O . ALA B 1 131 ? 1.254 -16.5 -3.678 1 98.06 131 ALA B O 1
ATOM 2314 N N . ALA B 1 132 ? 3.27 -17.469 -3.379 1 98.25 132 ALA B N 1
ATOM 2315 C CA . ALA B 1 132 ? 3.879 -16.219 -2.91 1 98.25 132 ALA B CA 1
ATOM 2316 C C . ALA B 1 132 ? 3.867 -15.164 -4.004 1 98.25 132 ALA B C 1
ATOM 2318 O O . ALA B 1 132 ? 3.631 -13.984 -3.729 1 98.25 132 ALA B O 1
ATOM 2319 N N . LYS B 1 133 ? 4.051 -15.539 -5.207 1 97.62 133 LYS B N 1
ATOM 2320 C CA . LYS B 1 133 ? 4.121 -14.617 -6.34 1 97.62 133 LYS B CA 1
ATOM 2321 C C . LYS B 1 133 ? 2.781 -13.93 -6.574 1 97.62 133 LYS B C 1
ATOM 2323 O O . LYS B 1 133 ? 2.729 -12.844 -7.156 1 97.62 133 LYS B O 1
ATOM 2328 N N . VAL B 1 134 ? 1.694 -14.586 -6.145 1 97.81 134 VAL B N 1
ATOM 2329 C CA . VAL B 1 134 ? 0.382 -13.961 -6.281 1 97.81 134 VAL B CA 1
ATOM 2330 C C . VAL B 1 134 ? 0.377 -12.602 -5.582 1 97.81 134 VAL B C 1
ATOM 2332 O O . VAL B 1 134 ? -0.106 -11.617 -6.137 1 97.81 134 VAL B O 1
ATOM 2335 N N . PHE B 1 135 ? 0.933 -12.5 -4.434 1 97.81 135 PHE B N 1
ATOM 2336 C CA . PHE B 1 135 ? 0.861 -11.297 -3.609 1 97.81 135 PHE B CA 1
ATOM 2337 C C . PHE B 1 135 ? 1.736 -10.188 -4.188 1 97.81 135 PHE B C 1
ATOM 2339 O O . PHE B 1 135 ? 1.345 -9.023 -4.191 1 97.81 135 PHE B O 1
ATOM 2346 N N . VAL B 1 136 ? 2.84 -10.547 -4.691 1 97.06 136 VAL B N 1
ATOM 2347 C CA . VAL B 1 136 ? 3.723 -9.562 -5.316 1 97.06 136 VAL B CA 1
ATOM 2348 C C . VAL B 1 136 ? 3.139 -9.117 -6.652 1 97.06 136 VAL B C 1
ATOM 2350 O O . VAL B 1 136 ? 3.152 -7.926 -6.977 1 97.06 136 VAL B O 1
ATOM 2353 N N . ALA B 1 137 ? 2.609 -10.117 -7.402 1 96.31 137 ALA B N 1
ATOM 2354 C CA . ALA B 1 137 ? 1.977 -9.781 -8.672 1 96.31 137 ALA B CA 1
ATOM 2355 C C . ALA B 1 137 ? 0.784 -8.852 -8.469 1 96.31 137 ALA B C 1
ATOM 2357 O O . ALA B 1 137 ? 0.547 -7.949 -9.273 1 96.31 137 ALA B O 1
ATOM 2358 N N . ASP B 1 138 ? 0.067 -9.133 -7.402 1 95.56 138 ASP B N 1
ATOM 2359 C CA . ASP B 1 138 ? -1.071 -8.273 -7.086 1 95.56 138 ASP B CA 1
ATOM 2360 C C . ASP B 1 138 ? -0.62 -6.84 -6.812 1 95.56 138 ASP B C 1
ATOM 2362 O O . ASP B 1 138 ? -1.245 -5.887 -7.281 1 95.56 138 ASP B O 1
ATOM 2366 N N . GLU B 1 139 ? 0.403 -6.629 -6.039 1 94.5 139 GLU B N 1
ATOM 2367 C CA . GLU B 1 139 ? 0.971 -5.312 -5.773 1 94.5 139 GLU B CA 1
ATOM 2368 C C . GLU B 1 139 ? 1.49 -4.668 -7.055 1 94.5 139 GLU B C 1
ATOM 2370 O O . GLU B 1 139 ? 1.264 -3.479 -7.293 1 94.5 139 GLU B O 1
ATOM 2375 N N . ASP B 1 140 ? 2.162 -5.434 -7.891 1 94.5 140 ASP B N 1
ATOM 2376 C CA . ASP B 1 140 ? 2.693 -4.938 -9.156 1 94.5 140 ASP B CA 1
ATOM 2377 C C . ASP B 1 140 ? 1.566 -4.492 -10.086 1 94.5 140 ASP B C 1
ATOM 2379 O O . ASP B 1 140 ? 1.695 -3.486 -10.789 1 94.5 140 ASP B O 1
ATOM 2383 N N . PHE B 1 141 ? 0.561 -5.246 -10.07 1 94.31 141 PHE B N 1
ATOM 2384 C CA . PHE B 1 141 ? -0.58 -4.898 -10.906 1 94.31 141 PHE B CA 1
ATOM 2385 C C . PHE B 1 141 ? -1.209 -3.59 -10.445 1 94.31 141 PHE B C 1
ATOM 2387 O O . PHE B 1 141 ? -1.571 -2.748 -11.273 1 94.31 141 PHE B O 1
ATOM 2394 N N . LYS B 1 142 ? -1.358 -3.408 -9.148 1 91.19 142 LYS B N 1
ATOM 2395 C CA . LYS B 1 142 ? -1.877 -2.15 -8.617 1 91.19 142 LYS B CA 1
ATOM 2396 C C . LYS B 1 142 ? -1.015 -0.971 -9.055 1 91.19 142 LYS B C 1
ATOM 2398 O O . LYS B 1 142 ? -1.536 0.052 -9.508 1 91.19 142 LYS B O 1
ATOM 2403 N N . ASN B 1 143 ? 0.251 -1.113 -8.891 1 90.75 143 ASN B N 1
ATOM 2404 C CA . ASN B 1 143 ? 1.178 -0.071 -9.32 1 90.75 143 ASN B CA 1
ATOM 2405 C C . ASN B 1 143 ? 1.068 0.193 -10.82 1 90.75 143 ASN B C 1
ATOM 2407 O O . ASN B 1 143 ? 1.151 1.341 -11.258 1 90.75 143 ASN B O 1
ATOM 2411 N N . PHE B 1 144 ? 0.932 -0.864 -11.562 1 90.31 144 PHE B N 1
ATOM 2412 C CA . PHE B 1 144 ? 0.742 -0.743 -13 1 90.31 144 PHE B CA 1
ATOM 2413 C C . PHE B 1 144 ? -0.493 0.093 -13.312 1 90.31 144 PHE B C 1
ATOM 2415 O O . PHE B 1 144 ? -0.456 0.958 -14.195 1 90.31 144 PHE B O 1
ATOM 2422 N N . LEU B 1 145 ? -1.573 -0.159 -12.602 1 89.5 145 LEU B N 1
ATOM 2423 C CA . LEU B 1 145 ? -2.809 0.591 -12.812 1 89.5 145 LEU B CA 1
ATOM 2424 C C . LEU B 1 145 ? -2.611 2.064 -12.469 1 89.5 145 LEU B C 1
ATOM 2426 O O . LEU B 1 145 ? -3.135 2.941 -13.164 1 89.5 145 LEU B O 1
ATOM 2430 N N . ILE B 1 146 ? -1.844 2.346 -11.422 1 87.81 146 ILE B N 1
ATOM 2431 C CA . ILE B 1 146 ? -1.578 3.719 -11.008 1 87.81 146 ILE B CA 1
ATOM 2432 C C . ILE B 1 146 ? -0.768 4.434 -12.086 1 87.81 146 ILE B C 1
ATOM 2434 O O . ILE B 1 146 ? -1.091 5.562 -12.469 1 87.81 146 ILE B O 1
ATOM 2438 N N . ARG B 1 147 ? 0.155 3.801 -12.68 1 88.81 147 ARG B N 1
ATOM 2439 C CA . ARG B 1 147 ? 0.97 4.367 -13.75 1 88.81 147 ARG B CA 1
ATOM 2440 C C . ARG B 1 147 ? 0.137 4.605 -15 1 88.81 147 ARG B C 1
ATOM 2442 O O . ARG B 1 147 ? 0.266 5.645 -15.648 1 88.81 147 ARG B O 1
ATOM 2449 N N . LYS B 1 148 ? -0.614 3.641 -15.266 1 85.75 148 LYS B N 1
ATOM 2450 C CA . LYS B 1 148 ? -1.455 3.74 -16.453 1 85.75 148 LYS B CA 1
ATOM 2451 C C . LYS B 1 148 ? -2.43 4.91 -16.344 1 85.75 148 LYS B C 1
ATOM 2453 O O . LYS B 1 148 ? -2.67 5.621 -17.328 1 85.75 148 LYS B O 1
ATOM 2458 N N . ALA B 1 149 ? -2.975 5.109 -15.188 1 83.25 149 ALA B N 1
ATOM 2459 C CA . ALA B 1 149 ? -3.922 6.199 -14.953 1 83.25 149 ALA B CA 1
ATOM 2460 C C . ALA B 1 149 ? -3.238 7.559 -15.07 1 83.25 149 ALA B C 1
ATOM 2462 O O . ALA B 1 149 ? -3.859 8.539 -15.492 1 83.25 149 ALA B O 1
ATOM 2463 N N . ALA B 1 150 ? -2.094 7.617 -14.719 1 78.44 150 ALA B N 1
ATOM 2464 C CA . ALA B 1 150 ? -1.331 8.859 -14.789 1 78.44 150 ALA B CA 1
ATOM 2465 C C . ALA B 1 150 ? -0.979 9.211 -16.234 1 78.44 150 ALA B C 1
ATOM 2467 O O . ALA B 1 150 ? -0.865 10.383 -16.578 1 78.44 150 ALA B O 1
ATOM 2468 N N . SER B 1 151 ? -0.664 8.219 -17.031 1 74.75 151 SER B N 1
ATOM 2469 C CA . SER B 1 151 ? -0.28 8.43 -18.422 1 74.75 151 SER B CA 1
ATOM 2470 C C . SER B 1 151 ? -1.498 8.711 -19.297 1 74.75 151 SER B C 1
ATOM 2472 O O . SER B 1 151 ? -1.37 9.289 -20.375 1 74.75 151 SER B O 1
ATOM 2474 N N . GLY B 1 152 ? -2.615 8.203 -19.078 1 63.91 152 GLY B N 1
ATOM 2475 C CA . GLY B 1 152 ? -3.814 8.305 -19.891 1 63.91 152 GLY B CA 1
ATOM 2476 C C . GLY B 1 152 ? -4.672 9.508 -19.547 1 63.91 152 GLY B C 1
ATOM 2477 O O . GLY B 1 152 ? -5.84 9.578 -19.938 1 63.91 152 GLY B O 1
ATOM 2478 N N . GLY B 1 153 ? -4.273 10.453 -18.656 1 51.16 153 GLY B N 1
ATOM 2479 C CA . GLY B 1 153 ? -5.129 11.609 -18.438 1 51.16 153 GLY B CA 1
ATOM 2480 C C . GLY B 1 153 ? -5.363 12.43 -19.688 1 51.16 153 GLY B C 1
ATOM 2481 O O . GLY B 1 153 ? -4.668 12.258 -20.688 1 51.16 153 GLY B O 1
ATOM 2482 N N . PRO B 1 154 ? -6.598 13.141 -19.75 1 41.59 154 PRO B N 1
ATOM 2483 C CA . PRO B 1 154 ? -6.961 13.828 -21 1 41.59 154 PRO B CA 1
ATOM 2484 C C . PRO B 1 154 ? -5.809 14.656 -21.578 1 41.59 154 PRO B C 1
ATOM 2486 O O . PRO B 1 154 ? -5.047 15.266 -20.812 1 41.59 154 PRO B O 1
ATOM 2489 N N . ARG B 1 155 ? -5.059 14.133 -22.625 1 36.38 155 ARG B N 1
ATOM 2490 C CA . ARG B 1 155 ? -4.449 15.156 -23.469 1 36.38 155 ARG B CA 1
ATOM 2491 C C . ARG B 1 155 ? -5.344 16.391 -23.578 1 36.38 155 ARG B C 1
ATOM 2493 O O . ARG B 1 155 ? -6.531 16.266 -23.891 1 36.38 155 ARG B O 1
ATOM 2500 N N . LYS B 1 156 ? -4.902 17.438 -22.688 1 29.64 156 LYS B N 1
ATOM 2501 C CA . LYS B 1 156 ? -5.539 18.641 -23.203 1 29.64 156 LYS B CA 1
ATOM 2502 C C . LYS B 1 156 ? -5.246 18.828 -24.688 1 29.64 156 LYS B C 1
ATOM 2504 O O . LYS B 1 156 ? -4.137 18.547 -25.141 1 29.64 156 LYS B O 1
#

Sequence (312 aa):
MKRHIRRSLRIILFAAGLLSISLTGAFASVPDGPEGPHGHGDEIRNMKIAFFTDALQLTPEQSEKFWPVYNAYWNARREVGKKRREVYKIIREGRAGEQQFKDLLGIMDAERKVTSDYIARFRQILPAAKAAKVFVADEDFKNFLIRKAASGGPRKMKRHIRRSLRIILFAAGLLSISLTGAFASVPDGPEGPHGHGDEIRNMKIAFFTDALQLTPEQSEKFWPVYNAYWNARREVGKKRREVYKIIREGRAGEQQFKDLLGIMDAERKVTSDYIARFRQILPAAKAAKVFVADEDFKNFLIRKAASGGPRK